Protein AF-0000000078701665 (afdb_homodimer)

Solvent-accessible surface area (backbone atoms only — not comparable to full-atom values): 17743 Å² total; per-residue (Å²): 108,66,64,28,65,67,30,45,64,38,88,62,85,59,66,52,60,66,55,31,47,76,65,66,30,69,58,20,45,58,43,66,68,47,62,30,57,33,44,45,7,46,25,55,46,48,63,55,37,66,34,81,94,50,37,82,61,66,83,50,52,70,66,60,42,52,52,52,51,52,51,34,46,51,28,23,47,38,60,36,70,87,45,41,65,62,52,48,49,57,53,46,54,39,55,72,66,68,45,75,76,46,71,88,36,66,69,41,36,49,50,52,48,21,50,51,42,34,50,62,72,67,39,52,84,75,45,58,62,76,59,28,52,54,54,51,52,53,52,50,49,33,31,31,54,40,19,53,52,27,52,74,71,73,42,78,65,52,89,79,8,68,123,108,66,65,29,65,69,30,45,66,38,88,62,86,58,65,53,60,66,56,31,48,77,64,66,31,68,58,20,45,58,44,67,66,48,62,31,60,34,45,46,9,46,26,56,46,50,62,55,37,68,33,80,93,50,36,84,63,66,84,49,52,71,66,62,42,52,52,50,52,51,51,34,46,50,27,24,48,40,60,35,69,87,45,41,63,62,52,50,49,56,50,46,54,38,56,72,66,69,45,75,76,47,71,88,37,66,68,42,37,49,50,51,48,22,48,52,42,33,49,62,72,67,39,52,85,76,45,59,63,75,58,28,52,54,52,50,53,53,52,49,49,35,31,31,54,39,19,53,52,27,53,73,71,72,42,79,63,54,90,80,9,69,122

Structure (mmCIF, N/CA/C/O backbone):
data_AF-0000000078701665-model_v1
#
loop_
_entity.id
_entity.type
_entity.pdbx_description
1 polymer 'PDEase domain-containing protein'
#
loop_
_atom_site.group_PDB
_atom_site.id
_atom_site.type_symbol
_atom_site.label_atom_id
_atom_site.label_alt_id
_atom_site.label_comp_id
_atom_site.label_asym_id
_atom_site.label_entity_id
_atom_site.label_seq_id
_atom_site.pdbx_PDB_ins_code
_atom_site.Cartn_x
_atom_site.Cartn_y
_atom_site.Cartn_z
_atom_site.occupancy
_atom_site.B_iso_or_equiv
_atom_site.auth_seq_id
_atom_site.auth_comp_id
_atom_site.auth_asym_id
_atom_site.auth_atom_id
_atom_site.pdbx_PDB_model_num
ATOM 1 N N . MET A 1 1 ? 12.539 -12.094 -10.328 1 94.38 1 MET A N 1
ATOM 2 C CA . MET A 1 1 ? 11.359 -12.773 -10.836 1 94.38 1 MET A CA 1
ATOM 3 C C . MET A 1 1 ? 11.117 -14.078 -10.078 1 94.38 1 MET A C 1
ATOM 5 O O . MET A 1 1 ? 10.008 -14.336 -9.617 1 94.38 1 MET A O 1
ATOM 9 N N . TYR A 1 2 ? 12.102 -14.867 -9.836 1 95.25 2 TYR A N 1
ATOM 10 C CA . TYR A 1 2 ? 11.938 -16.156 -9.18 1 95.25 2 TYR A CA 1
ATOM 11 C C . TYR A 1 2 ? 11.523 -15.984 -7.727 1 95.25 2 TYR A C 1
ATOM 13 O O . TYR A 1 2 ? 10.656 -16.719 -7.23 1 95.25 2 TYR A O 1
ATOM 21 N N . LEU A 1 3 ? 12.195 -15.047 -7.078 1 95.31 3 LEU A N 1
ATOM 22 C CA . LEU A 1 3 ? 11.812 -14.82 -5.688 1 95.31 3 LEU A CA 1
ATOM 23 C C . LEU A 1 3 ? 10.375 -14.336 -5.59 1 95.31 3 LEU A C 1
ATOM 25 O O . LEU A 1 3 ? 9.617 -14.805 -4.734 1 95.31 3 LEU A O 1
ATOM 29 N N . ALA A 1 4 ? 10.039 -13.406 -6.422 1 97.5 4 ALA A N 1
ATOM 30 C CA . ALA A 1 4 ? 8.656 -12.922 -6.43 1 97.5 4 ALA A CA 1
ATOM 31 C C . ALA A 1 4 ? 7.676 -14.07 -6.645 1 97.5 4 ALA A C 1
ATOM 33 O O . ALA A 1 4 ? 6.637 -14.141 -5.984 1 97.5 4 ALA A O 1
ATOM 34 N N . ALA A 1 5 ? 8 -14.945 -7.582 1 96.88 5 ALA A N 1
ATOM 35 C CA . ALA A 1 5 ? 7.16 -16.109 -7.855 1 96.88 5 ALA A CA 1
ATOM 36 C C . ALA A 1 5 ? 7.07 -17.016 -6.629 1 96.88 5 ALA A C 1
ATOM 38 O O . ALA A 1 5 ? 6 -17.547 -6.32 1 96.88 5 ALA A O 1
ATOM 39 N N . LEU A 1 6 ? 8.133 -17.156 -5.953 1 96.38 6 LEU A N 1
ATOM 40 C CA . LEU A 1 6 ? 8.211 -18.031 -4.793 1 96.38 6 LEU A CA 1
ATOM 41 C C . LEU A 1 6 ? 7.367 -17.484 -3.643 1 96.38 6 LEU A C 1
ATOM 43 O O . LEU A 1 6 ? 6.75 -18.25 -2.9 1 96.38 6 LEU A O 1
ATOM 47 N N . ILE A 1 7 ? 7.305 -16.156 -3.527 1 97.06 7 ILE A N 1
ATOM 48 C CA . ILE A 1 7 ? 6.766 -15.633 -2.275 1 97.06 7 ILE A CA 1
ATOM 49 C C . ILE A 1 7 ? 5.398 -15 -2.527 1 97.06 7 ILE A C 1
ATOM 51 O O . ILE A 1 7 ? 4.766 -14.484 -1.603 1 97.06 7 ILE A O 1
ATOM 55 N N . HIS A 1 8 ? 4.871 -15 -3.758 1 97 8 HIS A N 1
ATOM 56 C CA . HIS A 1 8 ? 3.682 -14.227 -4.094 1 97 8 HIS A CA 1
ATOM 57 C C . HIS A 1 8 ? 2.467 -14.711 -3.312 1 97 8 HIS A C 1
ATOM 59 O O . HIS A 1 8 ? 1.511 -13.961 -3.109 1 97 8 HIS A O 1
ATOM 65 N N . ASP A 1 9 ? 2.482 -15.969 -2.828 1 95.94 9 ASP A N 1
ATOM 66 C CA . ASP A 1 9 ? 1.399 -16.516 -2.02 1 95.94 9 ASP A CA 1
ATOM 67 C C . ASP A 1 9 ? 1.929 -17.094 -0.709 1 95.94 9 ASP A C 1
ATOM 69 O O . ASP A 1 9 ? 1.348 -18.031 -0.158 1 95.94 9 ASP A O 1
ATOM 73 N N . TYR A 1 10 ? 3.004 -16.531 -0.237 1 97 10 TYR A N 1
ATOM 74 C CA . TYR A 1 10 ? 3.57 -16.969 1.033 1 97 10 TYR A CA 1
ATOM 75 C C . TYR A 1 10 ? 2.602 -16.719 2.182 1 97 10 TYR A C 1
ATOM 77 O O . TYR A 1 10 ? 2.031 -15.633 2.289 1 97 10 TYR A O 1
ATOM 85 N N . ASP A 1 11 ? 2.342 -17.781 3.027 1 96.69 11 ASP A N 1
ATOM 86 C CA . ASP A 1 11 ? 1.512 -17.703 4.223 1 96.69 11 ASP A CA 1
ATOM 87 C C . ASP A 1 11 ? 0.07 -17.344 3.869 1 96.69 11 ASP A C 1
ATOM 89 O O . ASP A 1 11 ? -0.605 -16.641 4.625 1 96.69 11 ASP A O 1
ATOM 93 N N . HIS A 1 12 ? -0.421 -17.703 2.742 1 96.19 12 HIS A N 1
ATOM 94 C CA . HIS A 1 12 ? -1.792 -17.438 2.32 1 96.19 12 HIS A CA 1
ATOM 95 C C . HIS A 1 12 ? -2.793 -18.172 3.211 1 96.19 12 HIS A C 1
ATOM 97 O O . HIS A 1 12 ? -2.697 -19.391 3.391 1 96.19 12 HIS A O 1
ATOM 103 N N . PRO A 1 13 ? -3.771 -17.516 3.674 1 96.38 13 PRO A N 1
ATOM 104 C CA . PRO A 1 13 ? -4.695 -18.109 4.645 1 96.38 13 PRO A CA 1
ATOM 105 C C . PRO A 1 13 ? -5.832 -18.875 3.979 1 96.38 13 PRO A C 1
ATOM 107 O O . PRO A 1 13 ? -6.645 -19.5 4.664 1 96.38 13 PRO A O 1
ATOM 110 N N . GLY A 1 14 ? -5.949 -18.812 2.646 1 96.38 14 GLY A N 1
ATOM 111 C CA . GLY A 1 14 ? -6.98 -19.562 1.947 1 96.38 14 GLY A CA 1
ATOM 112 C C . GLY A 1 14 ? -8.289 -18.797 1.82 1 96.38 14 GLY A C 1
ATOM 113 O O . GLY A 1 14 ? -9.352 -19.406 1.65 1 96.38 14 GLY A O 1
ATOM 114 N N . VAL A 1 15 ? -8.219 -17.531 2.057 1 97.31 15 VAL A N 1
ATOM 115 C CA . VAL A 1 15 ? -9.375 -16.656 1.88 1 97.31 15 VAL A CA 1
ATOM 116 C C . VAL A 1 15 ? -8.977 -15.438 1.053 1 97.31 15 VAL A C 1
ATOM 118 O O . VAL A 1 15 ? -7.789 -15.172 0.857 1 97.31 15 VAL A O 1
ATOM 121 N N . SER A 1 16 ? -9.945 -14.773 0.511 1 96.62 16 SER A N 1
ATOM 122 C CA . SER A 1 16 ? -9.695 -13.633 -0.367 1 96.62 16 SER A CA 1
ATOM 123 C C . SER A 1 16 ? -9.492 -12.352 0.434 1 96.62 16 SER A C 1
ATOM 125 O O . SER A 1 16 ? -9.836 -12.289 1.615 1 96.62 16 SER A O 1
ATOM 127 N N . ASN A 1 17 ? -8.969 -11.344 -0.193 1 97.06 17 ASN A N 1
ATOM 128 C CA . ASN A 1 17 ? -8.875 -10.008 0.395 1 97.06 17 ASN A CA 1
ATOM 129 C C . ASN A 1 17 ? -10.234 -9.508 0.871 1 97.06 17 ASN A C 1
ATOM 131 O O . ASN A 1 17 ? -10.352 -8.969 1.971 1 97.06 17 ASN A O 1
ATOM 135 N N . ASN A 1 18 ? -11.242 -9.742 0.023 1 95.56 18 ASN A N 1
ATOM 136 C CA . ASN A 1 18 ? -12.586 -9.273 0.354 1 95.56 18 ASN A CA 1
ATOM 137 C C . ASN A 1 18 ? -13.125 -9.961 1.609 1 95.56 18 ASN A C 1
ATOM 139 O O . ASN A 1 18 ? -13.789 -9.328 2.428 1 95.56 18 ASN A O 1
ATOM 143 N N . PHE A 1 19 ? -12.875 -11.234 1.761 1 97.62 19 PHE A N 1
ATOM 144 C CA . PHE A 1 19 ? -13.289 -11.945 2.963 1 97.62 19 PHE A CA 1
ATOM 145 C C . PHE A 1 19 ? -12.648 -11.336 4.203 1 97.62 19 PHE A C 1
ATOM 147 O O . PHE A 1 19 ? -13.32 -11.148 5.223 1 97.62 19 PHE A O 1
ATOM 154 N N . LEU A 1 20 ? -11.352 -10.992 4.113 1 97.69 20 LEU A N 1
ATOM 155 C CA . LEU A 1 20 ? -10.633 -10.391 5.234 1 97.69 20 LEU A CA 1
ATOM 156 C C . LEU A 1 20 ? -11.234 -9.039 5.605 1 97.69 20 LEU A C 1
ATOM 158 O O . LEU A 1 20 ? -11.375 -8.719 6.789 1 97.69 20 LEU A O 1
ATOM 162 N N . ILE A 1 21 ? -11.594 -8.266 4.625 1 95.88 21 ILE A N 1
ATOM 163 C CA . ILE A 1 21 ? -12.203 -6.965 4.859 1 95.88 21 ILE A CA 1
ATOM 164 C C . ILE A 1 21 ? -13.562 -7.148 5.539 1 95.88 21 ILE A C 1
ATOM 166 O O . ILE A 1 21 ? -13.844 -6.512 6.555 1 95.88 21 ILE A O 1
ATOM 170 N N . GLN A 1 22 ? -14.375 -8.094 5.012 1 94.19 22 GLN A N 1
ATOM 171 C CA . GLN A 1 22 ? -15.742 -8.297 5.488 1 94.19 22 GLN A CA 1
ATOM 172 C C . GLN A 1 22 ? -15.75 -8.828 6.918 1 94.19 22 GLN A C 1
ATOM 174 O O . GLN A 1 22 ? -16.703 -8.602 7.664 1 94.19 22 GLN A O 1
ATOM 179 N N . THR A 1 23 ? -14.68 -9.445 7.309 1 94.69 23 THR A N 1
ATOM 180 C CA . THR A 1 23 ? -14.641 -10.055 8.633 1 94.69 23 THR A CA 1
ATOM 181 C C . THR A 1 23 ? -13.797 -9.211 9.586 1 94.69 23 THR A C 1
ATOM 183 O O . THR A 1 23 ? -13.477 -9.648 10.695 1 94.69 23 THR A O 1
ATOM 186 N N . ASN A 1 24 ? -13.367 -8.031 9.156 1 90.94 24 ASN A N 1
ATOM 187 C CA . ASN A 1 24 ? -12.555 -7.117 9.953 1 90.94 24 ASN A CA 1
ATOM 188 C C . ASN A 1 24 ? -11.305 -7.805 10.484 1 90.94 24 ASN A C 1
ATOM 190 O O . ASN A 1 24 ? -11 -7.719 11.68 1 90.94 24 ASN A O 1
ATOM 194 N N . ASP A 1 25 ? -10.734 -8.555 9.578 1 95.62 25 ASP A N 1
ATOM 195 C CA . ASP A 1 25 ? -9.508 -9.25 9.953 1 95.62 25 ASP A CA 1
ATOM 196 C C . ASP A 1 25 ? -8.406 -8.258 10.312 1 95.62 25 ASP A C 1
ATOM 198 O O . ASP A 1 25 ? -8.352 -7.156 9.758 1 95.62 25 ASP A O 1
ATOM 202 N N . ARG A 1 26 ? -7.488 -8.672 11.156 1 96.06 26 ARG A N 1
ATOM 203 C CA . ARG A 1 26 ? -6.379 -7.828 11.586 1 96.06 26 ARG A CA 1
ATOM 204 C C . ARG A 1 26 ? -5.516 -7.41 10.398 1 96.06 26 ARG A C 1
ATOM 206 O O . ARG A 1 26 ? -5.012 -6.289 10.352 1 96.06 26 ARG A O 1
ATOM 213 N N . LEU A 1 27 ? -5.34 -8.242 9.438 1 97.62 27 LEU A N 1
ATOM 214 C CA . LEU A 1 27 ? -4.527 -7.934 8.266 1 97.62 27 LEU A CA 1
ATOM 215 C C . LEU A 1 27 ? -5.195 -6.863 7.414 1 97.62 27 LEU A C 1
ATOM 217 O O . LEU A 1 27 ? -4.516 -6.031 6.805 1 97.62 27 LEU A O 1
ATOM 221 N N . ALA A 1 28 ? -6.52 -6.941 7.301 1 97.38 28 ALA A N 1
ATOM 222 C CA . ALA A 1 28 ? -7.242 -5.914 6.555 1 97.38 28 ALA A CA 1
ATOM 223 C C . ALA A 1 28 ? -7.031 -4.535 7.176 1 97.38 28 ALA A C 1
ATOM 225 O O . ALA A 1 28 ? -6.805 -3.557 6.461 1 97.38 28 ALA A O 1
ATOM 226 N N . MET A 1 29 ? -7.055 -4.504 8.484 1 95.56 29 MET A N 1
ATOM 227 C CA . MET A 1 29 ? -6.816 -3.26 9.211 1 95.56 29 MET A CA 1
ATOM 228 C C . MET A 1 29 ? -5.371 -2.801 9.047 1 95.56 29 MET A C 1
ATOM 230 O O . MET A 1 29 ? -5.113 -1.62 8.805 1 95.56 29 MET A O 1
ATOM 234 N N . LEU A 1 30 ? -4.523 -3.721 9.141 1 97.5 30 LEU A N 1
ATOM 235 C CA . LEU A 1 30 ? -3.09 -3.451 9.102 1 97.5 30 LEU A CA 1
ATOM 236 C C . LEU A 1 30 ? -2.688 -2.836 7.766 1 97.5 30 LEU A C 1
ATOM 238 O O . LEU A 1 30 ? -1.897 -1.89 7.727 1 97.5 30 LEU A O 1
ATOM 242 N N . TYR A 1 31 ? -3.24 -3.354 6.699 1 98.12 31 TYR A N 1
ATOM 243 C CA . TYR A 1 31 ? -2.822 -2.924 5.367 1 98.12 31 TYR A CA 1
ATOM 244 C C . TYR A 1 31 ? -3.875 -2.025 4.73 1 98.12 31 TYR A C 1
ATOM 246 O O . TYR A 1 31 ? -3.895 -1.854 3.51 1 98.12 31 TYR A O 1
ATOM 254 N N . ASN A 1 32 ? -4.766 -1.605 5.57 1 97.62 32 ASN A N 1
ATOM 255 C CA . ASN A 1 32 ? -5.738 -0.585 5.195 1 97.62 32 ASN A CA 1
ATOM 256 C C . ASN A 1 32 ? -6.586 -1.027 4.008 1 97.62 32 ASN A C 1
ATOM 258 O O . ASN A 1 32 ? -6.844 -0.24 3.096 1 97.62 32 ASN A O 1
ATOM 262 N N . ASP A 1 33 ? -6.898 -2.305 3.951 1 96.81 33 ASP A N 1
ATOM 263 C CA . ASP A 1 33 ? -7.879 -2.887 3.037 1 96.81 33 ASP A CA 1
ATOM 264 C C . ASP A 1 33 ? -7.379 -2.838 1.595 1 96.81 33 ASP A C 1
ATOM 266 O O . ASP A 1 33 ? -8.172 -2.941 0.654 1 96.81 33 ASP A O 1
ATOM 270 N N . LYS A 1 34 ? -6.055 -2.629 1.411 1 95.88 34 LYS A N 1
ATOM 271 C CA . LYS A 1 34 ? -5.496 -2.559 0.064 1 95.88 34 LYS A CA 1
ATOM 272 C C . LYS A 1 34 ? -4.449 -3.65 -0.156 1 95.88 34 LYS A C 1
ATOM 274 O O . LYS A 1 34 ? -3.449 -3.711 0.56 1 95.88 34 LYS A O 1
ATOM 279 N N . SER A 1 35 ? -4.711 -4.441 -1.162 1 97.19 35 SER A N 1
ATOM 280 C CA . SER A 1 35 ? -3.76 -5.496 -1.494 1 97.19 35 SER A CA 1
ATOM 281 C C . SER A 1 35 ? -3.252 -6.195 -0.239 1 97.19 35 SER A C 1
ATOM 283 O O . SER A 1 35 ? -2.041 -6.336 -0.046 1 97.19 35 SER A O 1
ATOM 285 N N . ILE A 1 36 ? -4.168 -6.613 0.56 1 98.19 36 ILE A N 1
ATOM 286 C CA . ILE A 1 36 ? -3.887 -7.082 1.913 1 98.19 36 ILE A CA 1
ATOM 287 C C . ILE A 1 36 ? -2.949 -8.281 1.859 1 98.19 36 ILE A C 1
ATOM 289 O O . ILE A 1 36 ? -1.854 -8.25 2.426 1 98.19 36 ILE A O 1
ATOM 293 N N . LEU A 1 37 ? -3.338 -9.273 1.154 1 98.44 37 LEU A N 1
ATOM 294 C CA . LEU A 1 37 ? -2.578 -10.516 1.107 1 98.44 37 LEU A CA 1
ATOM 295 C C . LEU A 1 37 ? -1.237 -10.305 0.412 1 98.44 37 LEU A C 1
ATOM 297 O O . LEU A 1 37 ? -0.203 -10.773 0.9 1 98.44 37 LEU A O 1
ATOM 301 N N . GLU A 1 38 ? -1.206 -9.586 -0.665 1 98.31 38 GLU A N 1
ATOM 302 C CA . GLU A 1 38 ? 0.031 -9.336 -1.399 1 98.31 38 GLU A CA 1
ATOM 303 C C . GLU A 1 38 ? 1.048 -8.594 -0.535 1 98.31 38 GLU A C 1
ATOM 305 O O . GLU A 1 38 ? 2.236 -8.922 -0.55 1 98.31 38 GLU A O 1
ATOM 310 N N . ASN A 1 39 ? 0.546 -7.625 0.217 1 98.25 39 ASN A N 1
ATOM 311 C CA . ASN A 1 39 ? 1.435 -6.926 1.138 1 98.25 39 ASN A CA 1
ATOM 312 C C . ASN A 1 39 ? 1.932 -7.848 2.248 1 98.25 39 ASN A C 1
ATOM 314 O O . ASN A 1 39 ? 3.104 -7.797 2.623 1 98.25 39 ASN A O 1
ATOM 318 N N . HIS A 1 40 ? 1.038 -8.617 2.721 1 98.62 40 HIS A N 1
ATOM 319 C CA . HIS A 1 40 ? 1.396 -9.555 3.777 1 98.62 40 HIS A CA 1
ATOM 320 C C . HIS A 1 40 ? 2.418 -10.578 3.283 1 98.62 40 HIS A C 1
ATOM 322 O O . HIS A 1 40 ? 3.391 -10.875 3.982 1 98.62 40 HIS A O 1
ATOM 328 N N . HIS A 1 41 ? 2.158 -11.117 2.09 1 98.56 41 HIS A N 1
ATOM 329 C CA . HIS A 1 41 ? 3.1 -12.086 1.529 1 98.56 41 HIS A CA 1
ATOM 330 C C . HIS A 1 41 ? 4.512 -11.508 1.472 1 98.56 41 HIS A C 1
ATOM 332 O O . HIS A 1 41 ? 5.469 -12.156 1.886 1 98.56 41 HIS A O 1
ATOM 338 N N . CYS A 1 42 ? 4.602 -10.32 0.956 1 97.81 42 CYS A N 1
ATOM 339 C CA . CYS A 1 42 ? 5.898 -9.664 0.823 1 97.81 42 CYS A CA 1
ATOM 340 C C . CYS A 1 42 ? 6.547 -9.453 2.188 1 97.81 42 CYS A C 1
ATOM 342 O O . CYS A 1 42 ? 7.684 -9.875 2.412 1 97.81 42 CYS A O 1
ATOM 344 N N . SER A 1 43 ? 5.816 -8.812 3.064 1 97.81 43 SER A N 1
ATOM 345 C CA . SER A 1 43 ? 6.352 -8.477 4.379 1 97.81 43 SER A CA 1
ATOM 346 C C . SER A 1 43 ? 6.773 -9.727 5.145 1 97.81 43 SER A C 1
ATOM 348 O O . SER A 1 43 ? 7.875 -9.789 5.688 1 97.81 43 SER A O 1
ATOM 350 N N . ALA A 1 44 ? 5.914 -10.688 5.164 1 97.44 44 ALA A N 1
ATOM 351 C CA . ALA A 1 44 ? 6.184 -11.922 5.898 1 97.44 44 ALA A CA 1
ATOM 352 C C . ALA A 1 44 ? 7.379 -12.664 5.305 1 97.44 44 ALA A C 1
ATOM 354 O O . ALA A 1 44 ? 8.242 -13.148 6.039 1 97.44 44 ALA A O 1
ATOM 355 N N . ALA A 1 45 ? 7.438 -12.742 4.016 1 96.75 45 ALA A N 1
ATOM 356 C CA . ALA A 1 45 ? 8.523 -13.461 3.352 1 96.75 45 ALA A CA 1
ATOM 357 C C . ALA A 1 45 ? 9.867 -12.773 3.6 1 96.75 45 ALA A C 1
ATOM 359 O O . ALA A 1 45 ? 10.867 -13.438 3.879 1 96.75 45 ALA A O 1
ATOM 360 N N . PHE A 1 46 ? 9.891 -11.477 3.484 1 95 46 PHE A N 1
ATOM 361 C CA . PHE A 1 46 ? 11.148 -10.758 3.662 1 95 46 PHE A CA 1
ATOM 362 C C . PHE A 1 46 ? 11.602 -10.82 5.113 1 95 46 PHE A C 1
ATOM 364 O O . PHE A 1 46 ? 12.805 -10.805 5.398 1 95 46 PHE A O 1
ATOM 371 N N . ASN A 1 47 ? 10.641 -10.922 6.066 1 93.5 47 ASN A N 1
ATOM 372 C CA . ASN A 1 47 ? 11 -11.109 7.465 1 93.5 47 ASN A CA 1
ATOM 373 C C . ASN A 1 47 ? 11.758 -12.422 7.676 1 93.5 47 ASN A C 1
ATOM 375 O O . ASN A 1 47 ? 12.625 -12.508 8.547 1 93.5 47 ASN A O 1
ATOM 379 N N . VAL A 1 48 ? 11.383 -13.359 6.91 1 93.88 48 VAL A N 1
ATOM 380 C CA . VAL A 1 48 ? 12.078 -14.641 6.965 1 93.88 48 VAL A CA 1
ATOM 381 C C . VAL A 1 48 ? 13.422 -14.531 6.25 1 93.88 48 VAL A C 1
ATOM 383 O O . VAL A 1 48 ? 14.438 -15.008 6.75 1 93.88 48 VAL A O 1
ATOM 386 N N . LEU A 1 49 ? 13.461 -13.852 5.141 1 91.81 49 LEU A N 1
ATOM 387 C CA . LEU A 1 49 ? 14.617 -13.797 4.262 1 91.81 49 LEU A CA 1
ATOM 388 C C . LEU A 1 49 ? 15.75 -13 4.898 1 91.81 49 LEU A C 1
ATOM 390 O O . LEU A 1 49 ? 16.922 -13.266 4.648 1 91.81 49 LEU A O 1
ATOM 394 N N . ILE A 1 50 ? 15.453 -12.047 5.734 1 87.5 50 ILE A N 1
ATOM 395 C CA . ILE A 1 50 ? 16.469 -11.141 6.273 1 87.5 50 ILE A CA 1
ATOM 396 C C . ILE A 1 50 ? 17.172 -11.797 7.449 1 87.5 50 ILE A C 1
ATOM 398 O O . ILE A 1 50 ? 18.188 -11.297 7.934 1 87.5 50 ILE A O 1
ATOM 402 N N . GLN A 1 51 ? 16.609 -12.906 7.883 1 89.69 51 GLN A N 1
ATOM 403 C CA . GLN A 1 51 ? 17.312 -13.617 8.945 1 89.69 51 GLN A CA 1
ATOM 404 C C . GLN A 1 51 ? 18.703 -14.055 8.5 1 89.69 51 GLN A C 1
ATOM 406 O O . GLN A 1 51 ? 18.891 -14.461 7.352 1 89.69 51 GLN A O 1
ATOM 411 N N . PRO A 1 52 ? 19.656 -13.938 9.383 1 86.81 52 PRO A N 1
ATOM 412 C CA . PRO A 1 52 ? 21.047 -14.227 9.023 1 86.81 52 PRO A CA 1
ATOM 413 C C . PRO A 1 52 ? 21.203 -15.594 8.359 1 86.81 52 PRO A C 1
ATOM 415 O O . PRO A 1 52 ? 22 -15.734 7.43 1 86.81 52 PRO A O 1
ATOM 418 N N . LYS A 1 53 ? 20.484 -16.578 8.758 1 88.75 53 LYS A N 1
ATOM 419 C CA . LYS A 1 53 ? 20.641 -17.922 8.227 1 88.75 53 LYS A CA 1
ATOM 420 C C . LYS A 1 53 ? 20.062 -18.016 6.809 1 88.75 53 LYS A C 1
ATOM 422 O O . LYS A 1 53 ? 20.406 -18.953 6.062 1 88.75 53 LYS A O 1
ATOM 427 N N . ASN A 1 54 ? 19.25 -17.062 6.406 1 85.44 54 ASN A N 1
ATOM 428 C CA . ASN A 1 54 ? 18.531 -17.125 5.137 1 85.44 54 ASN A CA 1
ATOM 429 C C . ASN A 1 54 ? 19.016 -16.031 4.172 1 85.44 54 ASN A C 1
ATOM 431 O O . ASN A 1 54 ? 18.5 -15.922 3.061 1 85.44 54 ASN A O 1
ATOM 435 N N . HIS A 1 55 ? 19.922 -15.32 4.566 1 75.38 55 HIS A N 1
ATOM 436 C CA . HIS A 1 55 ? 20.172 -14.055 3.885 1 75.38 55 HIS A CA 1
ATOM 437 C C . HIS A 1 55 ? 21.062 -14.25 2.66 1 75.38 55 HIS A C 1
ATOM 439 O O . HIS A 1 55 ? 22.266 -14 2.719 1 75.38 55 HIS A O 1
ATOM 445 N N . PHE A 1 56 ? 20.453 -14.641 1.58 1 81.81 56 PHE A N 1
ATOM 446 C CA . PHE A 1 56 ? 21.203 -14.891 0.354 1 81.81 56 PHE A CA 1
ATOM 447 C C . PHE A 1 56 ? 21.453 -13.586 -0.393 1 81.81 56 PHE A C 1
ATOM 449 O O . PHE A 1 56 ? 22.219 -13.562 -1.365 1 81.81 56 PHE A O 1
ATOM 456 N N . LEU A 1 57 ? 20.844 -12.508 0.117 1 80.75 57 LEU A N 1
ATOM 457 C CA . LEU A 1 57 ? 21.047 -11.203 -0.495 1 80.75 57 LEU A CA 1
ATOM 458 C C . LEU A 1 57 ? 22.094 -10.398 0.255 1 80.75 57 LEU A C 1
ATOM 460 O O . LEU A 1 57 ? 22.312 -9.219 -0.03 1 80.75 57 LEU A O 1
ATOM 464 N N . GLU A 1 58 ? 22.75 -11.016 1.104 1 77.69 58 GLU A N 1
ATOM 465 C CA . G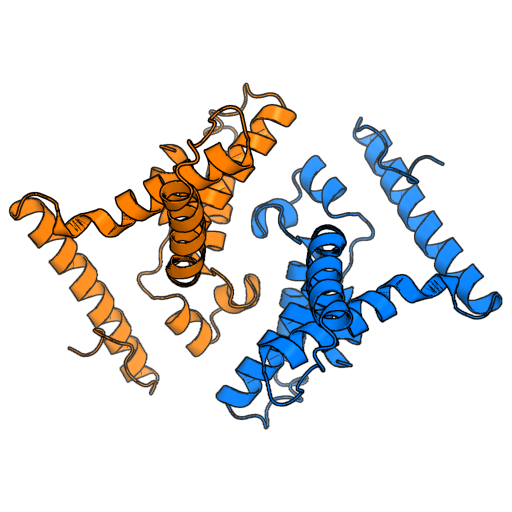LU A 1 58 ? 23.703 -10.352 1.991 1 77.69 58 GLU A CA 1
ATOM 466 C C . GLU A 1 58 ? 24.844 -9.703 1.201 1 77.69 58 GLU A C 1
ATOM 468 O O . GLU A 1 58 ? 25.406 -8.703 1.633 1 77.69 58 GLU A O 1
ATOM 473 N N . SER A 1 59 ? 25.094 -10.227 0.115 1 81.94 59 SER A N 1
ATOM 474 C CA . SER A 1 59 ? 26.234 -9.75 -0.66 1 81.94 59 SER A CA 1
ATOM 475 C C . SER A 1 59 ? 25.891 -8.492 -1.444 1 81.94 59 SER A C 1
ATOM 477 O O . SER A 1 59 ? 26.781 -7.789 -1.932 1 81.94 59 SER A O 1
ATOM 479 N N . LEU A 1 60 ? 24.641 -8.172 -1.532 1 85.62 60 LEU A N 1
ATOM 480 C CA . LEU A 1 60 ? 24.219 -7 -2.293 1 85.62 60 LEU A CA 1
ATOM 481 C C . LEU A 1 60 ? 24.438 -5.723 -1.491 1 85.62 60 LEU A C 1
ATOM 483 O O . LEU A 1 60 ? 24.203 -5.695 -0.281 1 85.62 60 LEU A O 1
ATOM 487 N N . ASP A 1 61 ? 24.969 -4.766 -2.262 1 86.62 61 ASP A N 1
ATOM 488 C CA . ASP A 1 61 ? 25.047 -3.436 -1.665 1 86.62 61 ASP A CA 1
ATOM 489 C C . ASP A 1 61 ? 23.641 -2.883 -1.392 1 86.62 61 ASP A C 1
ATOM 491 O O . ASP A 1 61 ? 22.641 -3.441 -1.856 1 86.62 61 ASP A O 1
ATOM 495 N N . ARG A 1 62 ? 23.641 -1.846 -0.604 1 86.12 62 ARG A N 1
ATOM 496 C CA . ARG A 1 62 ? 22.375 -1.257 -0.157 1 86.12 62 ARG A CA 1
ATOM 497 C C . ARG A 1 62 ? 21.5 -0.861 -1.345 1 86.12 62 ARG A C 1
ATOM 499 O O . ARG A 1 62 ? 20.312 -1.171 -1.377 1 86.12 62 ARG A O 1
ATOM 506 N N . LYS A 1 63 ? 22.078 -0.214 -2.324 1 89 63 LYS A N 1
ATOM 507 C CA . LYS A 1 63 ? 21.312 0.306 -3.453 1 89 63 LYS A CA 1
ATOM 508 C C . LYS A 1 63 ? 20.75 -0.828 -4.309 1 89 63 LYS A C 1
ATOM 510 O O . LYS A 1 63 ? 19.547 -0.872 -4.586 1 89 63 LYS A O 1
ATOM 515 N N . PRO A 1 64 ? 21.578 -1.762 -4.691 1 91.31 64 PRO A N 1
ATOM 516 C CA . PRO A 1 64 ? 21.031 -2.895 -5.445 1 91.31 64 PRO A CA 1
ATOM 517 C C . PRO A 1 64 ? 20 -3.689 -4.656 1 91.31 64 PRO A C 1
ATOM 519 O O . PRO A 1 64 ? 19.031 -4.191 -5.23 1 91.31 64 PRO A O 1
ATOM 522 N N . TYR A 1 65 ? 20.203 -3.818 -3.404 1 91 65 TYR A N 1
ATOM 523 C CA . TYR A 1 65 ? 19.234 -4.531 -2.578 1 91 65 TYR A CA 1
ATOM 524 C C . TYR A 1 65 ? 17.875 -3.822 -2.578 1 91 65 TYR A C 1
ATOM 526 O O . TYR A 1 65 ? 16.844 -4.465 -2.707 1 91 65 TYR A O 1
ATOM 534 N N . LYS A 1 66 ? 17.922 -2.529 -2.4 1 91.38 66 LYS A N 1
ATOM 535 C CA . LYS A 1 66 ? 16.688 -1.745 -2.387 1 91.38 66 LYS A CA 1
ATOM 536 C C . LYS A 1 66 ? 15.938 -1.891 -3.701 1 91.38 66 LYS A C 1
ATOM 538 O O . LYS A 1 66 ? 14.711 -2.018 -3.707 1 91.38 66 LYS A O 1
ATOM 543 N N . LEU A 1 67 ? 16.656 -1.84 -4.766 1 92.06 67 LEU A N 1
ATOM 544 C CA . LEU A 1 67 ? 16.031 -1.991 -6.078 1 92.06 67 LEU A CA 1
ATOM 545 C C . LEU A 1 67 ? 15.453 -3.393 -6.25 1 92.06 67 LEU A C 1
ATOM 547 O O . LEU A 1 67 ? 14.352 -3.555 -6.777 1 92.06 67 LEU A O 1
ATOM 551 N N . PHE A 1 68 ? 16.266 -4.348 -5.867 1 94.31 68 PHE A N 1
ATOM 552 C CA . PHE A 1 68 ? 15.828 -5.738 -5.934 1 94.31 68 PHE A CA 1
ATOM 553 C C . PHE A 1 68 ? 14.523 -5.934 -5.164 1 94.31 68 PHE A C 1
ATOM 555 O O . PHE A 1 68 ? 13.555 -6.461 -5.703 1 94.31 68 PHE A O 1
ATOM 562 N N . ARG A 1 69 ? 14.516 -5.469 -3.908 1 94.81 69 ARG A N 1
ATOM 563 C CA . ARG A 1 69 ? 13.344 -5.633 -3.051 1 94.81 69 ARG A CA 1
ATOM 564 C C . ARG A 1 69 ? 12.141 -4.883 -3.613 1 94.81 69 ARG A C 1
ATOM 566 O O . ARG A 1 69 ? 11.031 -5.41 -3.635 1 94.81 69 ARG A O 1
ATOM 573 N N . ALA A 1 70 ? 12.352 -3.689 -4.07 1 95.62 70 ALA A N 1
ATOM 574 C CA . ALA A 1 70 ? 11.273 -2.898 -4.66 1 95.62 70 ALA A CA 1
ATOM 575 C C . ALA A 1 70 ? 10.641 -3.631 -5.84 1 95.62 70 ALA A C 1
ATOM 577 O O . ALA A 1 70 ? 9.422 -3.65 -5.98 1 95.62 70 ALA A O 1
ATOM 578 N N . ASN A 1 71 ? 11.492 -4.199 -6.664 1 96.44 71 ASN A N 1
ATOM 579 C CA . ASN A 1 71 ? 10.992 -4.938 -7.82 1 96.44 71 ASN A CA 1
ATOM 580 C C . ASN A 1 71 ? 10.18 -6.16 -7.398 1 96.44 71 ASN A C 1
ATOM 582 O O . ASN A 1 71 ? 9.141 -6.445 -7.984 1 96.44 71 ASN A O 1
ATOM 586 N N . VAL A 1 72 ? 10.719 -6.828 -6.434 1 97.5 72 VAL A N 1
ATOM 587 C CA . VAL A 1 72 ? 10.023 -8.016 -5.953 1 97.5 72 VAL A CA 1
ATOM 588 C C . VAL A 1 72 ? 8.656 -7.629 -5.398 1 97.5 72 VAL A C 1
ATOM 590 O O . VAL A 1 72 ? 7.645 -8.266 -5.715 1 97.5 72 VAL A O 1
ATOM 593 N N . VAL A 1 73 ? 8.609 -6.609 -4.641 1 97.94 73 VAL A N 1
ATOM 594 C CA . VAL A 1 73 ? 7.359 -6.145 -4.043 1 97.94 73 VAL A CA 1
ATOM 595 C C . VAL A 1 73 ? 6.367 -5.773 -5.141 1 97.94 73 VAL A C 1
ATOM 597 O O . VAL A 1 73 ? 5.207 -6.18 -5.098 1 97.94 73 VAL A O 1
ATOM 600 N N . GLU A 1 74 ? 6.816 -5.066 -6.109 1 97.31 74 GLU A N 1
ATOM 601 C CA . GLU A 1 74 ? 5.941 -4.637 -7.195 1 97.31 74 GLU A CA 1
ATOM 602 C C . GLU A 1 74 ? 5.398 -5.832 -7.973 1 97.31 74 GLU A C 1
ATOM 604 O O . GLU A 1 74 ? 4.242 -5.832 -8.391 1 97.31 74 GLU A O 1
ATOM 609 N N . MET A 1 75 ? 6.215 -6.758 -8.188 1 97.56 75 MET A N 1
ATOM 610 C CA . MET A 1 75 ? 5.789 -7.961 -8.898 1 97.56 75 MET A CA 1
ATOM 611 C C . MET A 1 75 ? 4.727 -8.711 -8.102 1 97.56 75 MET A C 1
ATOM 613 O O . MET A 1 75 ? 3.742 -9.188 -8.672 1 97.56 75 MET A O 1
ATOM 617 N N . VAL A 1 76 ? 4.941 -8.82 -6.832 1 98.12 76 VAL A N 1
ATOM 618 C CA . VAL A 1 76 ? 3.973 -9.508 -5.988 1 98.12 76 VAL A CA 1
ATOM 619 C C . VAL A 1 76 ? 2.666 -8.719 -5.949 1 98.12 76 VAL A C 1
ATOM 621 O O . VAL A 1 76 ? 1.581 -9.297 -6.051 1 98.12 76 VAL A O 1
ATOM 624 N N . LEU A 1 77 ? 2.756 -7.453 -5.848 1 97.31 77 LEU A N 1
ATOM 625 C CA . LEU A 1 77 ? 1.568 -6.605 -5.82 1 97.31 77 LEU A CA 1
ATOM 626 C C . LEU A 1 77 ? 0.78 -6.734 -7.121 1 97.31 77 LEU A C 1
ATOM 628 O O . LEU A 1 77 ? -0.449 -6.625 -7.117 1 97.31 77 LEU A O 1
ATOM 632 N N . ALA A 1 78 ? 1.413 -7.027 -8.195 1 96.5 78 ALA A N 1
ATOM 633 C CA . ALA A 1 78 ? 0.78 -7.141 -9.508 1 96.5 78 ALA A CA 1
ATOM 634 C C . ALA A 1 78 ? -0.133 -8.359 -9.57 1 96.5 78 ALA A C 1
ATOM 636 O O . ALA A 1 78 ? -0.965 -8.477 -10.469 1 96.5 78 ALA A O 1
ATOM 637 N N . THR A 1 79 ? 0.041 -9.266 -8.68 1 96.31 79 THR A N 1
ATOM 638 C CA . THR A 1 79 ? -0.786 -10.469 -8.695 1 96.31 79 THR A CA 1
ATOM 639 C C . THR A 1 79 ? -2.148 -10.195 -8.07 1 96.31 79 THR A C 1
ATOM 641 O O . THR A 1 79 ? -3.051 -11.031 -8.141 1 96.31 79 THR A O 1
ATOM 644 N N . ASP A 1 80 ? -2.248 -9.047 -7.434 1 95 80 ASP A N 1
ATOM 645 C CA . ASP A 1 80 ? -3.564 -8.594 -6.996 1 95 80 ASP A CA 1
ATOM 646 C C . ASP A 1 80 ? -4.48 -8.344 -8.188 1 95 80 ASP A C 1
ATOM 648 O O . ASP A 1 80 ? -4.172 -7.516 -9.055 1 95 80 ASP A O 1
ATOM 652 N N . LEU A 1 81 ? -5.594 -8.953 -8.172 1 90.5 81 LEU A N 1
ATOM 653 C CA . LEU A 1 81 ? -6.5 -8.898 -9.32 1 90.5 81 LEU A CA 1
ATOM 654 C C . LEU A 1 81 ? -7.102 -7.504 -9.469 1 90.5 81 LEU A C 1
ATOM 656 O O . LEU A 1 81 ? -7.543 -7.133 -10.555 1 90.5 81 LEU A O 1
ATOM 660 N N . THR A 1 82 ? -7.113 -6.73 -8.406 1 89 82 THR A N 1
ATOM 661 C CA . THR A 1 82 ? -7.684 -5.391 -8.492 1 89 82 THR A CA 1
ATOM 662 C C . THR A 1 82 ? -6.832 -4.5 -9.391 1 89 82 THR A C 1
ATOM 664 O O . THR A 1 82 ? -7.309 -3.471 -9.875 1 89 82 THR A O 1
ATOM 667 N N . GLN A 1 83 ? -5.645 -4.887 -9.578 1 88.06 83 GLN A N 1
ATOM 668 C CA . GLN A 1 83 ? -4.738 -4.102 -10.406 1 88.06 83 GLN A CA 1
ATOM 669 C C . GLN A 1 83 ? -4.727 -4.613 -11.844 1 88.06 83 GLN A C 1
ATOM 671 O O . GLN A 1 83 ? -4.051 -4.043 -12.703 1 88.06 83 GLN A O 1
ATOM 676 N N . HIS A 1 84 ? -5.477 -5.59 -12.094 1 85.94 84 HIS A N 1
ATOM 677 C CA . HIS A 1 84 ? -5.387 -6.312 -13.359 1 85.94 84 HIS A CA 1
ATOM 678 C C . HIS A 1 84 ? -5.668 -5.395 -14.539 1 85.94 84 HIS A C 1
ATOM 680 O O . HIS A 1 84 ? -4.836 -5.254 -15.438 1 85.94 84 HIS A O 1
ATOM 686 N N . PHE A 1 85 ? -6.75 -4.695 -14.43 1 86.69 85 PHE A N 1
ATOM 687 C CA . PHE A 1 85 ? -7.184 -3.926 -15.586 1 86.69 85 PHE A CA 1
ATOM 688 C C . PHE A 1 85 ? -6.254 -2.738 -15.82 1 86.69 85 PHE A C 1
ATOM 690 O O . PHE A 1 85 ? -5.93 -2.416 -16.969 1 86.69 85 PHE A O 1
ATOM 697 N N . SER A 1 86 ? -5.824 -2.162 -14.742 1 89 86 SER A N 1
ATOM 698 C CA . SER A 1 86 ? -4.926 -1.024 -14.883 1 89 86 SER A CA 1
ATOM 699 C C . SER A 1 86 ? -3.594 -1.444 -15.492 1 89 86 SER A C 1
ATOM 701 O O . SER A 1 86 ? -3.082 -0.777 -16.391 1 89 86 SER A O 1
ATOM 703 N N . LEU A 1 87 ? -3.074 -2.559 -15.109 1 90.69 87 LEU A N 1
ATOM 704 C CA . LEU A 1 87 ? -1.8 -3.055 -15.625 1 90.69 87 LEU A CA 1
ATOM 705 C C . LEU A 1 87 ? -1.928 -3.486 -17.078 1 90.69 87 LEU A C 1
ATOM 707 O O . LEU A 1 87 ? -1.062 -3.174 -17.906 1 90.69 87 LEU A O 1
ATOM 711 N N . LEU A 1 88 ? -3.023 -4.121 -17.375 1 90.88 88 LEU A N 1
ATOM 712 C CA . LEU A 1 88 ? -3.264 -4.582 -18.734 1 90.88 88 LEU A CA 1
ATOM 713 C C . LEU A 1 88 ? -3.404 -3.404 -19.688 1 90.88 88 LEU A C 1
ATOM 715 O O . LEU A 1 88 ? -2.887 -3.443 -20.812 1 90.88 88 LEU A O 1
ATOM 719 N N . THR A 1 89 ? -4.102 -2.412 -19.234 1 90.06 89 THR A N 1
ATOM 720 C CA . THR A 1 89 ? -4.309 -1.225 -20.047 1 90.06 89 THR A CA 1
ATOM 721 C C . THR A 1 89 ? -2.979 -0.534 -20.344 1 90.06 89 THR A C 1
ATOM 723 O O . THR A 1 89 ? -2.707 -0.154 -21.484 1 90.06 89 THR A O 1
ATOM 726 N N . THR A 1 90 ? -2.195 -0.388 -19.328 1 87 90 THR A N 1
ATOM 727 C CA . THR A 1 90 ? -0.884 0.23 -19.484 1 87 90 THR A CA 1
ATOM 728 C C . THR A 1 90 ? -0.024 -0.577 -20.453 1 87 90 THR A C 1
ATOM 730 O O . THR A 1 90 ? 0.632 -0.009 -21.328 1 87 90 THR A O 1
ATOM 733 N N . PHE A 1 91 ? -0.037 -1.851 -20.359 1 91.31 91 PHE A N 1
ATOM 734 C CA . PHE A 1 91 ? 0.735 -2.756 -21.203 1 91.31 91 PHE A CA 1
ATOM 735 C C . PHE A 1 91 ? 0.258 -2.688 -22.656 1 91.31 91 PHE A C 1
ATOM 737 O O . PHE A 1 91 ? 1.066 -2.551 -23.578 1 91.31 91 PHE A O 1
ATOM 744 N N . LYS A 1 92 ? -1.021 -2.697 -22.781 1 91.06 92 LYS A N 1
ATOM 745 C CA . LYS A 1 92 ? -1.601 -2.691 -24.125 1 91.06 92 LYS A CA 1
ATOM 746 C C . LYS A 1 92 ? -1.353 -1.359 -24.828 1 91.06 92 LYS A C 1
ATOM 748 O O . LYS A 1 92 ? -1.159 -1.319 -26.047 1 91.06 92 LYS A O 1
ATOM 753 N N . LYS A 1 93 ? -1.461 -0.284 -24.062 1 87 93 LYS A N 1
ATOM 754 C CA . LYS A 1 93 ? -1.202 1.033 -24.641 1 87 93 LYS A CA 1
ATOM 755 C C . LYS A 1 93 ? 0.191 1.099 -25.266 1 87 93 LYS A C 1
ATOM 757 O O . LYS A 1 93 ? 0.363 1.633 -26.359 1 87 93 LYS A O 1
ATOM 762 N N . LYS A 1 94 ? 1.092 0.511 -24.625 1 86.5 94 LYS A N 1
ATOM 763 C CA . LYS A 1 94 ? 2.465 0.523 -25.125 1 86.5 94 LYS A CA 1
ATOM 764 C C . LYS A 1 94 ? 2.619 -0.402 -26.328 1 86.5 94 LYS A C 1
ATOM 766 O O . LYS A 1 94 ? 3.293 -0.056 -27.297 1 86.5 94 LYS A O 1
ATOM 771 N N . VAL A 1 95 ? 2.057 -1.521 -26.266 1 85.81 95 VAL A N 1
ATOM 772 C CA . VAL A 1 95 ? 2.135 -2.504 -27.344 1 85.81 95 VAL A CA 1
ATOM 773 C C . VAL A 1 95 ? 1.457 -1.953 -28.594 1 85.81 95 VAL A C 1
ATOM 775 O O . VAL A 1 95 ? 2 -2.057 -29.703 1 85.81 95 VAL A O 1
ATOM 778 N N . ASN A 1 96 ? 0.393 -1.305 -28.406 1 86.88 96 ASN A N 1
ATOM 779 C CA . ASN A 1 96 ? -0.385 -0.795 -29.531 1 86.88 96 ASN A CA 1
ATOM 780 C C . ASN A 1 96 ? 0.28 0.423 -30.172 1 86.88 96 ASN A C 1
ATOM 782 O O . ASN A 1 96 ? 0.079 0.697 -31.359 1 86.88 96 ASN A O 1
ATOM 786 N N . ALA A 1 97 ? 1.002 1.141 -29.359 1 83.62 97 ALA A N 1
ATOM 787 C CA . ALA A 1 97 ? 1.728 2.289 -29.891 1 83.62 97 ALA A CA 1
ATOM 788 C C . ALA A 1 97 ? 2.994 1.845 -30.625 1 83.62 97 ALA A C 1
ATOM 790 O O . ALA A 1 97 ? 3.756 2.678 -31.125 1 83.62 97 ALA A O 1
ATOM 791 N N . PHE A 1 98 ? 3.041 0.54 -30.766 1 70.94 98 PHE A N 1
ATOM 792 C CA . PHE A 1 98 ? 4.203 -0.072 -31.391 1 70.94 98 PHE A CA 1
ATOM 793 C C . PHE A 1 98 ? 5.496 0.427 -30.766 1 70.94 98 PHE A C 1
ATOM 795 O O . PHE A 1 98 ? 6.488 0.65 -31.453 1 70.94 98 PHE A O 1
ATOM 802 N N . GLU A 1 99 ? 5.285 0.757 -29.609 1 76.12 99 GLU A N 1
ATOM 803 C CA . GLU A 1 99 ? 6.48 1.115 -28.844 1 76.12 99 GLU A CA 1
ATOM 804 C C . GLU A 1 99 ? 7.125 -0.116 -28.219 1 76.12 99 GLU A C 1
ATOM 806 O O . GLU A 1 99 ? 6.426 -0.995 -27.703 1 76.12 99 GLU A O 1
ATOM 811 N N . TRP A 1 100 ? 8.297 -0.341 -28.5 1 80.12 100 TRP A N 1
ATOM 812 C CA . TRP A 1 100 ? 9.023 -1.45 -27.891 1 80.12 100 TRP A CA 1
ATOM 813 C C . TRP A 1 100 ? 9.367 -1.144 -26.438 1 80.12 100 TRP A C 1
ATOM 815 O O . TRP A 1 100 ? 9.57 0.017 -26.078 1 80.12 100 TRP A O 1
ATOM 825 N N . PHE A 1 101 ? 9.141 -2.154 -25.656 1 83.81 101 PHE A N 1
ATOM 826 C CA . PHE A 1 101 ? 9.633 -2.008 -24.297 1 83.81 101 PHE A CA 1
ATOM 827 C C . PHE A 1 101 ? 11.156 -1.942 -24.266 1 83.81 101 PHE A C 1
ATOM 829 O O . PHE A 1 101 ? 11.828 -2.846 -24.766 1 83.81 101 PHE A 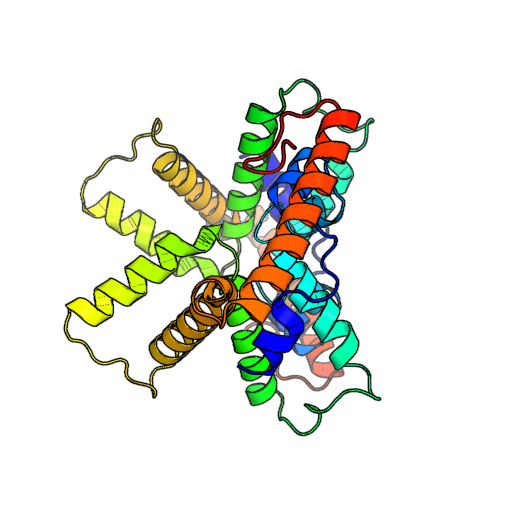O 1
ATOM 836 N N . ILE A 1 102 ? 11.547 -0.796 -23.828 1 86.81 102 ILE A N 1
ATOM 837 C CA . ILE A 1 102 ? 12.992 -0.606 -23.703 1 86.81 102 ILE A CA 1
ATOM 838 C C . ILE A 1 102 ? 13.461 -1.104 -22.344 1 86.81 102 ILE A C 1
ATOM 840 O O . ILE A 1 102 ? 13.18 -0.481 -21.312 1 86.81 102 ILE A O 1
ATOM 844 N N . LEU A 1 103 ? 14.195 -2.145 -22.281 1 87 103 LEU A N 1
ATOM 845 C CA . LEU A 1 103 ? 14.555 -2.854 -21.062 1 87 103 LEU A CA 1
ATOM 846 C C . LEU A 1 103 ? 15.477 -2.004 -20.188 1 87 103 LEU A C 1
ATOM 848 O O . LEU A 1 103 ? 15.57 -2.219 -18.984 1 87 103 LEU A O 1
ATOM 852 N N . ASP A 1 104 ? 16.125 -1.056 -20.812 1 89.12 104 ASP A N 1
ATOM 853 C CA . ASP A 1 104 ? 17 -0.182 -20.062 1 89.12 104 ASP A CA 1
ATOM 854 C C . ASP A 1 104 ? 16.219 0.856 -19.266 1 89.12 104 ASP A C 1
ATOM 856 O O . ASP A 1 104 ? 16.75 1.498 -18.359 1 89.12 104 ASP A O 1
ATOM 860 N N . TRP A 1 105 ? 15.008 0.927 -19.672 1 89.12 105 TRP A N 1
ATOM 861 C CA . TRP A 1 105 ? 14.141 1.847 -18.938 1 89.12 105 TRP A CA 1
ATOM 862 C C . TRP A 1 105 ? 13.453 1.142 -17.766 1 89.12 105 TRP A C 1
ATOM 864 O O . TRP A 1 105 ? 12.789 0.123 -17.969 1 89.12 105 TRP A O 1
ATOM 874 N N . LYS A 1 106 ? 13.609 1.687 -16.625 1 90.25 106 LYS A N 1
ATOM 875 C CA . LYS A 1 106 ? 13.141 1.092 -15.383 1 90.25 106 LYS A CA 1
ATOM 876 C C . LYS A 1 106 ? 11.648 0.79 -15.445 1 90.25 106 LYS A C 1
ATOM 878 O O . LYS A 1 106 ? 11.211 -0.308 -15.094 1 90.25 106 LYS A O 1
ATOM 883 N N . ASP A 1 107 ? 10.867 1.781 -15.906 1 89.69 107 ASP A N 1
ATOM 884 C CA . ASP A 1 107 ? 9.422 1.622 -15.93 1 89.69 107 ASP A CA 1
ATOM 885 C C . ASP A 1 107 ? 9 0.522 -16.906 1 89.69 107 ASP A C 1
ATOM 887 O O . ASP A 1 107 ? 8.078 -0.246 -16.625 1 89.69 107 ASP A O 1
ATOM 891 N N . ASP A 1 108 ? 9.648 0.472 -18.047 1 91.69 108 ASP A N 1
ATOM 892 C CA . ASP A 1 108 ? 9.367 -0.571 -19.031 1 91.69 108 ASP A CA 1
ATOM 893 C C . ASP A 1 108 ? 9.711 -1.952 -18.469 1 91.69 108 ASP A C 1
ATOM 895 O O . ASP A 1 108 ? 8.93 -2.896 -18.609 1 91.69 108 ASP A O 1
ATOM 899 N N . ARG A 1 109 ? 10.852 -1.999 -17.891 1 93.75 109 ARG A N 1
ATOM 900 C CA . ARG A 1 109 ? 11.289 -3.266 -17.312 1 93.75 109 ARG A CA 1
ATOM 901 C C . ARG A 1 109 ? 10.336 -3.74 -16.219 1 93.75 109 ARG A C 1
ATOM 903 O O . ARG A 1 109 ? 9.953 -4.914 -16.188 1 93.75 109 ARG A O 1
ATOM 910 N N . LEU A 1 110 ? 9.945 -2.854 -15.375 1 94.44 110 LEU A N 1
ATOM 911 C CA . LEU A 1 110 ? 9.039 -3.203 -14.281 1 94.44 110 LEU A CA 1
ATOM 912 C C . LEU A 1 110 ? 7.688 -3.654 -14.82 1 94.44 110 LEU A C 1
ATOM 914 O O . LEU A 1 110 ? 7.121 -4.641 -14.344 1 94.44 110 LEU A O 1
ATOM 918 N N . THR A 1 111 ? 7.207 -2.922 -15.812 1 93.81 111 THR A N 1
ATOM 919 C CA . THR A 1 111 ? 5.918 -3.27 -16.391 1 93.81 111 THR A CA 1
ATOM 920 C C . THR A 1 111 ? 5.957 -4.676 -16.984 1 93.81 111 THR A C 1
ATOM 922 O O . THR A 1 111 ? 5.02 -5.457 -16.812 1 93.81 111 THR A O 1
ATOM 925 N N . LEU A 1 112 ? 6.977 -4.973 -17.672 1 94.19 112 LEU A N 1
ATOM 926 C CA . LEU A 1 112 ? 7.133 -6.301 -18.25 1 94.19 112 LEU A CA 1
ATOM 927 C C . LEU A 1 112 ? 7.203 -7.371 -17.172 1 94.19 112 LEU A C 1
ATOM 929 O O . LEU A 1 112 ? 6.598 -8.438 -17.297 1 94.19 112 LEU A O 1
ATOM 933 N N . MET A 1 113 ? 7.953 -7.074 -16.141 1 96.31 113 MET A N 1
ATOM 934 C CA . MET A 1 113 ? 8.086 -8.016 -15.031 1 96.31 113 MET A CA 1
ATOM 935 C C . MET A 1 113 ? 6.738 -8.25 -14.352 1 96.31 113 MET A C 1
ATOM 937 O O . MET A 1 113 ? 6.395 -9.383 -14.023 1 96.31 113 MET A O 1
ATOM 941 N N . GLN A 1 114 ? 6.02 -7.18 -14.172 1 96.69 114 GLN A N 1
ATOM 942 C CA . GLN A 1 114 ? 4.695 -7.285 -13.578 1 96.69 114 GLN A CA 1
ATOM 943 C C . GLN A 1 114 ? 3.766 -8.133 -14.445 1 96.69 114 GLN A C 1
ATOM 945 O O . GLN A 1 114 ? 3.047 -8.992 -13.938 1 96.69 114 GLN A O 1
ATOM 950 N N . MET A 1 115 ? 3.77 -7.922 -15.711 1 94.75 115 MET A N 1
ATOM 951 C CA . MET A 1 115 ? 2.914 -8.656 -16.641 1 94.75 115 MET A CA 1
ATOM 952 C C . MET A 1 115 ? 3.281 -10.141 -16.656 1 94.75 115 MET A C 1
ATOM 954 O O . MET A 1 115 ? 2.4 -11 -16.688 1 94.75 115 MET A O 1
ATOM 958 N N . LEU A 1 116 ? 4.555 -10.375 -16.703 1 95.69 116 LEU A N 1
ATOM 959 C CA . LEU A 1 116 ? 5.016 -11.758 -16.688 1 95.69 116 LEU A CA 1
ATOM 960 C C . LEU A 1 116 ? 4.562 -12.461 -15.414 1 95.69 116 LEU A C 1
ATOM 962 O O . LEU A 1 116 ? 4.129 -13.617 -15.453 1 95.69 116 LEU A O 1
ATOM 966 N N . MET A 1 117 ? 4.68 -11.727 -14.312 1 96.81 117 MET A N 1
ATOM 967 C CA . MET A 1 117 ? 4.246 -12.289 -13.039 1 96.81 117 MET A CA 1
ATOM 968 C C . MET A 1 117 ? 2.752 -12.578 -13.055 1 96.81 117 MET A C 1
ATOM 970 O O . MET A 1 117 ? 2.314 -13.625 -12.578 1 96.81 117 MET A O 1
ATOM 974 N N . LYS A 1 118 ? 1.985 -11.641 -13.547 1 95.12 118 LYS A N 1
ATOM 975 C CA . LYS A 1 118 ? 0.537 -11.805 -13.625 1 95.12 118 LYS A CA 1
ATOM 976 C C . LYS A 1 118 ? 0.166 -13 -14.5 1 95.12 118 LYS A C 1
ATOM 978 O O . LYS A 1 118 ? -0.705 -13.797 -14.133 1 95.12 118 LYS A O 1
ATOM 983 N N . CYS A 1 119 ? 0.798 -13.133 -15.617 1 93.75 119 CYS A N 1
ATOM 984 C CA . CYS A 1 119 ? 0.542 -14.242 -16.516 1 93.75 119 CYS A CA 1
ATOM 985 C C . CYS A 1 119 ? 0.884 -15.57 -15.859 1 93.75 119 CYS A C 1
ATOM 987 O O . CYS A 1 119 ? 0.141 -16.547 -15.992 1 93.75 119 CYS A O 1
ATOM 989 N N . ALA A 1 120 ? 1.993 -15.547 -15.195 1 94.75 120 ALA A N 1
ATOM 990 C CA . ALA A 1 120 ? 2.414 -16.766 -14.508 1 94.75 120 ALA A CA 1
ATOM 991 C C . ALA A 1 120 ? 1.409 -17.156 -13.43 1 94.75 120 ALA A C 1
ATOM 993 O O . ALA A 1 120 ? 1.128 -18.344 -13.242 1 94.75 120 ALA A O 1
ATOM 994 N N . ASP A 1 121 ? 0.902 -16.203 -12.75 1 93.75 121 ASP A N 1
ATOM 995 C CA . ASP A 1 121 ? -0.029 -16.422 -11.641 1 93.75 121 ASP A CA 1
ATOM 996 C C . ASP A 1 121 ? -1.345 -17 -12.148 1 93.75 121 ASP A C 1
ATOM 998 O O . ASP A 1 121 ? -1.933 -17.875 -11.492 1 93.75 121 ASP A O 1
ATOM 1002 N N . VAL A 1 122 ? -1.797 -16.656 -13.352 1 91 122 VAL A N 1
ATOM 1003 C CA . VAL A 1 122 ? -3.113 -17.094 -13.805 1 91 122 VAL A CA 1
ATOM 1004 C C . VAL A 1 122 ? -2.959 -18.125 -14.922 1 91 122 VAL A C 1
ATOM 1006 O O . VAL A 1 122 ? -3.902 -18.375 -15.672 1 91 122 VAL A O 1
ATOM 1009 N N . SER A 1 123 ? -1.868 -18.766 -15.039 1 93.12 123 SER A N 1
ATOM 1010 C CA . SER A 1 123 ? -1.544 -19.609 -16.188 1 93.12 123 SER A CA 1
ATOM 1011 C C . SER A 1 123 ? -2.094 -21.031 -15.992 1 93.12 123 SER A C 1
ATOM 1013 O O . SER A 1 123 ? -1.938 -21.875 -16.875 1 93.12 123 SER A O 1
ATOM 1015 N N . ASN A 1 124 ? -2.734 -21.281 -14.969 1 92.69 124 ASN A N 1
ATOM 1016 C CA . ASN A 1 124 ? -3.164 -22.641 -14.633 1 92.69 124 ASN A CA 1
ATOM 1017 C C . ASN A 1 124 ? -3.975 -23.266 -15.766 1 92.69 124 ASN A C 1
ATOM 1019 O O . ASN A 1 124 ? -3.756 -24.422 -16.125 1 92.69 124 ASN A O 1
ATOM 1023 N N . PRO A 1 125 ? -4.906 -22.578 -16.391 1 93.62 125 PRO A N 1
ATOM 1024 C CA . PRO A 1 125 ? -5.734 -23.188 -17.438 1 93.62 125 PRO A CA 1
ATOM 1025 C C . PRO A 1 125 ? -4.922 -23.609 -18.672 1 93.62 125 PRO A C 1
ATOM 1027 O O . PRO A 1 125 ? -5.422 -24.359 -19.516 1 93.62 125 PRO A O 1
ATOM 1030 N N . THR A 1 126 ? -3.766 -23.141 -18.797 1 95.06 126 THR A N 1
ATOM 1031 C CA . THR A 1 126 ? -2.953 -23.469 -19.969 1 95.06 126 THR A CA 1
ATOM 1032 C C . THR A 1 126 ? -2.066 -24.672 -19.688 1 95.06 126 THR A C 1
ATOM 1034 O O . THR A 1 126 ? -1.367 -25.156 -20.594 1 95.06 126 THR A O 1
ATOM 1037 N N . LYS A 1 127 ? -2.082 -25.203 -18.5 1 95.06 127 LYS A N 1
ATOM 1038 C CA . LYS A 1 127 ? -1.249 -26.344 -18.125 1 95.06 127 LYS A CA 1
ATOM 1039 C C . LYS A 1 127 ? -1.854 -27.641 -18.625 1 95.06 127 LYS A C 1
ATOM 1041 O O . LYS A 1 127 ? -3.021 -27.688 -19.016 1 95.06 127 LYS A O 1
ATOM 1046 N N . ALA A 1 128 ? -0.979 -28.688 -18.578 1 97.06 128 ALA A N 1
ATOM 1047 C CA . ALA A 1 128 ? -1.476 -30.016 -18.906 1 97.06 128 ALA A CA 1
ATOM 1048 C C . ALA A 1 128 ? -2.592 -30.453 -17.969 1 97.06 128 ALA A C 1
ATOM 1050 O O . ALA A 1 128 ? -2.574 -30.094 -16.781 1 97.06 128 ALA A O 1
ATOM 1051 N N . TRP A 1 129 ? -3.48 -31.234 -18.469 1 96.62 129 TRP A N 1
ATOM 1052 C CA . TRP A 1 129 ? -4.73 -31.578 -17.797 1 96.62 129 TRP A CA 1
ATOM 1053 C C . TRP A 1 129 ? -4.469 -32.125 -16.406 1 96.62 129 TRP A C 1
ATOM 1055 O O . TRP A 1 129 ? -5.098 -31.719 -15.422 1 96.62 129 TRP A O 1
ATOM 1065 N N . PRO A 1 130 ? -3.488 -33.062 -16.266 1 97 130 PRO A N 1
ATOM 1066 C CA . PRO A 1 130 ? -3.285 -33.594 -14.93 1 97 130 PRO A CA 1
ATOM 1067 C C . PRO A 1 130 ? -2.904 -32.531 -13.898 1 97 130 PRO A C 1
ATOM 1069 O O . PRO A 1 130 ? -3.35 -32.594 -12.75 1 97 130 PRO A O 1
ATOM 1072 N N . LEU A 1 131 ? -2.121 -31.594 -14.32 1 96.19 131 LEU A N 1
ATOM 1073 C CA . LEU A 1 131 ? -1.714 -30.516 -13.43 1 96.19 131 LEU A CA 1
ATOM 1074 C C . LEU A 1 131 ? -2.857 -29.531 -13.211 1 96.19 131 LEU A C 1
ATOM 1076 O O . LEU A 1 131 ? -3.104 -29.094 -12.086 1 96.19 131 LEU A O 1
ATOM 1080 N N . TYR A 1 132 ? -3.502 -29.172 -14.312 1 96.62 132 TYR A N 1
ATOM 1081 C CA . TYR A 1 132 ? -4.633 -28.25 -14.227 1 96.62 132 TYR A CA 1
ATOM 1082 C C . TYR A 1 132 ? -5.715 -28.797 -13.305 1 96.62 132 TYR A C 1
ATOM 1084 O O . TYR A 1 132 ? -6.238 -28.062 -12.461 1 96.62 132 TYR A O 1
ATOM 1092 N N . GLN A 1 133 ? -6.012 -30.016 -13.477 1 97.19 133 GLN A N 1
ATOM 1093 C CA . GLN A 1 133 ? -7.062 -30.641 -12.68 1 97.19 133 GLN A CA 1
ATOM 1094 C C . GLN A 1 133 ? -6.723 -30.609 -11.188 1 97.19 133 GLN A C 1
ATOM 1096 O O . GLN A 1 133 ? -7.594 -30.344 -10.359 1 97.19 133 GLN A O 1
ATOM 1101 N N . GLU A 1 134 ? -5.477 -30.922 -10.852 1 96.69 134 GLU A N 1
ATOM 1102 C CA . GLU A 1 134 ? -5.051 -30.875 -9.461 1 96.69 134 GLU A CA 1
ATOM 1103 C C . GLU A 1 134 ? -5.211 -29.469 -8.875 1 96.69 134 GLU A C 1
ATOM 1105 O O . GLU A 1 134 ? -5.777 -29.312 -7.793 1 96.69 134 GLU A O 1
ATOM 1110 N N . TRP A 1 135 ? -4.723 -28.484 -9.57 1 95 135 TRP A N 1
ATOM 1111 C CA . TRP A 1 135 ? -4.742 -27.109 -9.078 1 95 135 TRP A CA 1
ATOM 1112 C C . TRP A 1 135 ? -6.172 -26.594 -8.984 1 95 135 TRP A C 1
ATOM 1114 O O . TRP A 1 135 ? -6.527 -25.922 -8.016 1 95 135 TRP A O 1
ATOM 1124 N N . ILE A 1 136 ? -6.988 -26.891 -9.945 1 95.81 136 ILE A N 1
ATOM 1125 C CA . ILE A 1 136 ? -8.352 -26.375 -9.945 1 95.81 136 ILE A CA 1
ATOM 1126 C C . ILE A 1 136 ? -9.156 -27.031 -8.82 1 95.81 136 ILE A C 1
ATOM 1128 O O . ILE A 1 136 ? -10.031 -26.406 -8.227 1 95.81 136 ILE A O 1
ATOM 1132 N N . THR A 1 137 ? -8.93 -28.281 -8.578 1 96.81 137 THR A N 1
ATOM 1133 C CA . THR A 1 137 ? -9.594 -28.969 -7.469 1 96.81 137 THR A CA 1
ATOM 1134 C C . THR A 1 137 ? -9.234 -28.312 -6.137 1 96.81 137 THR A C 1
ATOM 1136 O O . THR A 1 137 ? -10.117 -28.047 -5.312 1 96.81 137 THR A O 1
ATOM 1139 N N . ARG A 1 138 ? -7.965 -27.984 -5.953 1 95.62 138 ARG A N 1
ATOM 1140 C CA . ARG A 1 138 ? -7.492 -27.391 -4.711 1 95.62 138 ARG A CA 1
ATOM 1141 C C . ARG A 1 138 ? -8.062 -25.984 -4.523 1 95.62 138 ARG A C 1
ATOM 1143 O O . ARG A 1 138 ? -8.5 -25.641 -3.426 1 95.62 138 ARG A O 1
ATOM 1150 N N . ILE A 1 139 ? -8.086 -25.203 -5.543 1 95.06 139 ILE A N 1
ATOM 1151 C CA . ILE A 1 139 ? -8.57 -23.844 -5.422 1 95.06 139 ILE A CA 1
ATOM 1152 C C . ILE A 1 139 ? -10.086 -23.844 -5.219 1 95.06 139 ILE A C 1
ATOM 1154 O O . ILE A 1 139 ? -10.617 -23 -4.48 1 95.06 139 ILE A O 1
ATOM 1158 N N . THR A 1 140 ? -10.742 -24.75 -5.934 1 96.5 140 THR A N 1
ATOM 1159 C CA . THR A 1 140 ? -12.188 -24.875 -5.75 1 96.5 140 THR A CA 1
ATOM 1160 C C . THR A 1 140 ? -12.516 -25.234 -4.305 1 96.5 140 THR A C 1
ATOM 1162 O O . THR A 1 140 ? -13.438 -24.672 -3.713 1 96.5 140 THR A O 1
ATOM 1165 N N . GLU A 1 141 ? -11.742 -26.109 -3.768 1 97.44 141 GLU A N 1
ATOM 1166 C CA . GLU A 1 141 ? -11.945 -26.484 -2.369 1 97.44 141 GLU A CA 1
ATOM 1167 C C . GLU A 1 141 ? -11.695 -25.281 -1.449 1 97.44 141 GLU A C 1
ATOM 1169 O O . GLU A 1 141 ? -12.414 -25.094 -0.463 1 97.44 141 GLU A O 1
ATOM 1174 N N . GLU A 1 142 ? -10.734 -24.547 -1.74 1 96.62 142 GLU A N 1
ATOM 1175 C CA . GLU A 1 142 ? -10.445 -23.344 -0.971 1 9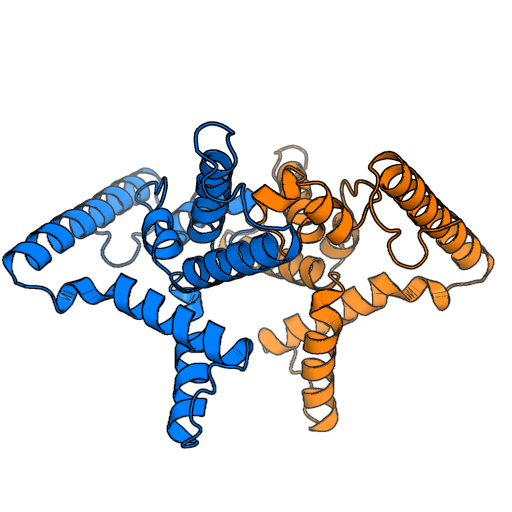6.62 142 GLU A CA 1
ATOM 1176 C C . GLU A 1 142 ? -11.609 -22.359 -1.018 1 96.62 142 GLU A C 1
ATOM 1178 O O . GLU A 1 142 ? -11.977 -21.781 0.003 1 96.62 142 GLU A O 1
ATOM 1183 N N . PHE A 1 143 ? -12.172 -22.203 -2.184 1 97.38 143 PHE A N 1
ATOM 1184 C CA . PHE A 1 143 ? -13.32 -21.328 -2.35 1 97.38 143 PHE A CA 1
ATOM 1185 C C . PHE A 1 143 ? -14.508 -21.828 -1.529 1 97.38 143 PHE A C 1
ATOM 1187 O O . PHE A 1 143 ? -15.172 -21.031 -0.85 1 97.38 143 PHE A O 1
ATOM 1194 N N . PHE A 1 144 ? -14.688 -23.125 -1.574 1 98.19 144 PHE A N 1
ATOM 1195 C CA . PHE A 1 144 ? -15.797 -23.719 -0.832 1 98.19 144 PHE A CA 1
ATOM 1196 C C . PHE A 1 144 ? -15.586 -23.562 0.669 1 98.19 144 PHE A C 1
ATOM 1198 O O . PHE A 1 144 ? -16.531 -23.281 1.41 1 98.19 144 PHE A O 1
ATOM 1205 N N . ASN A 1 145 ? -14.367 -23.781 1.08 1 98.31 145 ASN A N 1
ATOM 1206 C CA . ASN A 1 145 ? -14.055 -23.578 2.49 1 98.31 145 ASN A CA 1
ATOM 1207 C C . ASN A 1 145 ? -14.336 -22.156 2.932 1 98.31 145 ASN A C 1
ATOM 1209 O O . ASN A 1 145 ? -14.852 -21.922 4.027 1 98.31 145 ASN A O 1
ATOM 1213 N N . GLN A 1 146 ? -13.961 -21.172 2.109 1 98.25 146 GLN A N 1
ATOM 1214 C CA . GLN A 1 146 ? -14.289 -19.781 2.41 1 98.25 146 GLN A CA 1
ATOM 1215 C C . GLN A 1 146 ? -15.797 -19.578 2.471 1 98.25 146 GLN A C 1
ATOM 1217 O O . GLN A 1 146 ? -16.297 -18.875 3.354 1 98.25 146 GLN A O 1
ATOM 1222 N N . GLY A 1 147 ? -16.5 -20.141 1.522 1 98.31 147 GLY A N 1
ATOM 1223 C CA . GLY A 1 147 ? -17.953 -20.062 1.524 1 98.31 147 GLY A CA 1
ATOM 1224 C C . GLY A 1 147 ? -18.578 -20.594 2.799 1 98.31 147 GLY A C 1
ATOM 1225 O O . GLY A 1 147 ? -19.516 -20 3.338 1 98.31 147 GLY A O 1
ATOM 1226 N N . ASP A 1 148 ? -18.094 -21.719 3.279 1 98.38 148 ASP A N 1
ATOM 1227 C CA . ASP A 1 148 ? -18.578 -22.297 4.531 1 98.38 148 ASP A CA 1
ATOM 1228 C C . ASP A 1 148 ? -18.391 -21.312 5.691 1 98.38 148 ASP A C 1
ATOM 1230 O O . ASP A 1 148 ? -19.281 -21.172 6.543 1 98.38 148 ASP A O 1
ATOM 1234 N N . ARG A 1 149 ? -17.297 -20.688 5.75 1 97.94 149 ARG A N 1
ATOM 1235 C CA . ARG A 1 149 ? -17.016 -19.703 6.789 1 97.94 149 ARG A CA 1
ATOM 1236 C C . ARG A 1 149 ? -17.938 -18.5 6.66 1 97.94 149 ARG A C 1
ATOM 1238 O O . ARG A 1 149 ? -18.422 -17.969 7.664 1 97.94 149 ARG A O 1
ATOM 1245 N N . GLU A 1 150 ? -18.062 -18.047 5.395 1 97.81 150 GLU A N 1
ATOM 1246 C CA . GLU A 1 150 ? -18.984 -16.938 5.156 1 97.81 150 GLU A CA 1
ATOM 1247 C C . GLU A 1 150 ? -20.391 -17.266 5.637 1 97.81 150 GLU A C 1
ATOM 1249 O O . GLU A 1 150 ? -21.016 -16.453 6.316 1 97.81 150 GLU A O 1
ATOM 1254 N N . SER A 1 151 ? -20.828 -18.453 5.312 1 97.62 151 SER A N 1
ATOM 1255 C CA . SER A 1 151 ? -22.156 -18.906 5.742 1 97.62 151 SER A CA 1
ATOM 1256 C C . SER A 1 151 ? -22.266 -18.922 7.262 1 97.62 151 SER A C 1
ATOM 1258 O O . SER A 1 151 ? -23.266 -18.469 7.824 1 97.62 151 SER A O 1
ATOM 1260 N N . ALA A 1 152 ? -21.297 -19.391 7.891 1 97.81 152 ALA A N 1
ATOM 1261 C CA . ALA A 1 152 ? -21.281 -19.5 9.344 1 97.81 152 ALA A CA 1
ATOM 1262 C C . ALA A 1 152 ? -21.328 -18.109 10 1 97.81 152 ALA A C 1
ATOM 1264 O O . ALA A 1 152 ? -21.875 -17.969 11.094 1 97.81 152 ALA A O 1
ATOM 1265 N N . LEU A 1 153 ? -20.812 -17.125 9.367 1 96.44 153 LEU A N 1
ATOM 1266 C CA . LEU A 1 153 ? -20.734 -15.781 9.906 1 96.44 153 LEU A CA 1
ATOM 1267 C C . LEU A 1 153 ? -21.938 -14.953 9.469 1 96.44 153 LEU A C 1
ATOM 1269 O O . LEU A 1 153 ? -22.031 -13.766 9.797 1 96.44 153 LEU A O 1
ATOM 1273 N N . GLY A 1 154 ? -22.781 -15.562 8.641 1 96.44 154 GLY A N 1
ATOM 1274 C CA . GLY A 1 154 ? -23.969 -14.867 8.164 1 96.44 154 GLY A CA 1
ATOM 1275 C C . GLY A 1 154 ? -23.672 -13.867 7.059 1 96.44 154 GLY A C 1
ATOM 1276 O O . GLY A 1 154 ? -24.391 -12.891 6.887 1 96.44 154 GLY A O 1
ATOM 1277 N N . LEU A 1 155 ? -22.625 -14.078 6.352 1 95.5 155 LEU A N 1
ATOM 1278 C CA . LEU A 1 155 ? -22.234 -13.219 5.234 1 95.5 155 LEU A CA 1
ATOM 1279 C C . LEU A 1 155 ? -22.734 -13.797 3.912 1 95.5 155 LEU A C 1
ATOM 1281 O O . LEU A 1 155 ? -22.922 -15.008 3.787 1 95.5 155 LEU A O 1
ATOM 1285 N N . PRO A 1 156 ? -22.984 -12.82 2.967 1 95.5 156 PRO A N 1
ATOM 1286 C CA . PRO A 1 156 ? -23.266 -13.359 1.635 1 95.5 156 PRO A CA 1
ATOM 1287 C C . PRO A 1 156 ? -22.094 -14.117 1.032 1 95.5 156 PRO A C 1
ATOM 1289 O O . PRO A 1 156 ? -20.938 -13.781 1.295 1 95.5 156 PRO A O 1
ATOM 1292 N N . PHE A 1 157 ? -22.375 -15.117 0.205 1 96.81 157 PHE A N 1
ATOM 1293 C CA . PHE A 1 157 ? -21.328 -15.883 -0.462 1 96.81 157 PHE A CA 1
ATOM 1294 C C . PHE A 1 157 ? -20.594 -15.023 -1.49 1 96.81 157 PHE A C 1
ATOM 1296 O O . PHE A 1 157 ? -21.234 -14.328 -2.285 1 96.81 157 PHE A O 1
ATOM 1303 N N . SER A 1 158 ? -19.281 -15.109 -1.409 1 96.19 158 SER A N 1
ATOM 1304 C CA . SER A 1 158 ? -18.484 -14.562 -2.502 1 96.19 158 SER A CA 1
ATOM 1305 C C . SER A 1 158 ? -18.641 -15.391 -3.77 1 96.19 158 SER A C 1
ATOM 1307 O O . SER A 1 158 ? -19.047 -16.547 -3.713 1 96.19 158 SER A O 1
ATOM 1309 N N . PRO A 1 159 ? -18.328 -14.75 -4.867 1 93.06 159 PRO A N 1
ATOM 1310 C CA . PRO A 1 159 ? -18.406 -15.516 -6.113 1 93.06 159 PRO A CA 1
ATOM 1311 C C . PRO A 1 159 ? -17.625 -16.828 -6.062 1 93.06 159 PRO A C 1
ATOM 1313 O O . PRO A 1 159 ? -16.484 -16.844 -5.605 1 93.06 159 PRO A O 1
ATOM 1316 N N . TYR A 1 160 ? -18.266 -17.953 -6.48 1 93.25 160 TYR A N 1
ATOM 1317 C CA . TYR A 1 160 ? -17.672 -19.281 -6.664 1 93.25 160 TYR A CA 1
ATOM 1318 C C . TYR A 1 160 ? -17.453 -19.969 -5.328 1 93.25 160 TYR A C 1
ATOM 1320 O O . TYR A 1 160 ? -16.859 -21.062 -5.27 1 93.25 160 TYR A O 1
ATOM 1328 N N . CYS A 1 161 ? -17.938 -19.312 -4.266 1 96.94 161 CYS A N 1
ATOM 1329 C CA . CYS A 1 161 ? -17.641 -19.875 -2.949 1 96.94 161 CYS A CA 1
ATOM 1330 C C . CYS A 1 161 ? -18.828 -20.656 -2.414 1 96.94 161 CYS A C 1
ATOM 1332 O O . CYS A 1 161 ? -18.75 -21.25 -1.338 1 96.94 161 CYS A O 1
ATOM 1334 N N . ASN A 1 162 ? -19.922 -20.594 -3.15 1 95.19 162 ASN A N 1
ATOM 1335 C CA . ASN A 1 162 ? -21.094 -21.359 -2.758 1 95.19 162 ASN A CA 1
ATOM 1336 C C . ASN A 1 162 ? -21.062 -22.766 -3.342 1 95.19 162 ASN A C 1
ATOM 1338 O O . ASN A 1 162 ? -21.047 -22.938 -4.562 1 95.19 162 ASN A O 1
ATOM 1342 N N . ARG A 1 163 ? -21 -23.766 -2.471 1 89.88 163 ARG A N 1
ATOM 1343 C CA . ARG A 1 163 ? -20.938 -25.141 -2.992 1 89.88 163 ARG A CA 1
ATOM 1344 C C . ARG A 1 163 ? -22.344 -25.719 -3.148 1 89.88 163 ARG A C 1
ATOM 1346 O O . ARG A 1 163 ? -23.266 -25.328 -2.428 1 89.88 163 ARG A O 1
ATOM 1353 N N . MET B 1 1 ? -13.148 14.102 6.051 1 94.31 1 MET B N 1
ATOM 1354 C CA . MET B 1 1 ? -12.078 15.086 5.961 1 94.31 1 MET B CA 1
ATOM 1355 C C . MET B 1 1 ? -11.5 15.391 7.34 1 94.31 1 MET B C 1
ATOM 1357 O O . MET B 1 1 ? -10.289 15.352 7.535 1 94.31 1 MET B O 1
ATOM 1361 N N . TYR B 1 2 ? -12.305 15.594 8.336 1 95.12 2 TYR B N 1
ATOM 1362 C CA . TYR B 1 2 ? -11.828 15.961 9.664 1 95.12 2 TYR B CA 1
ATOM 1363 C C . TYR B 1 2 ? -11.07 14.805 10.312 1 95.12 2 TYR B C 1
ATOM 1365 O O . TYR B 1 2 ? -10.031 15.008 10.938 1 95.12 2 TYR B O 1
ATOM 1373 N N . LEU B 1 3 ? -11.664 13.633 10.164 1 95.31 3 LEU B N 1
ATOM 1374 C CA . LEU B 1 3 ? -10.969 12.484 10.734 1 95.31 3 LEU B CA 1
ATOM 1375 C C . LEU B 1 3 ? -9.617 12.273 10.062 1 95.31 3 LEU B C 1
ATOM 1377 O O . LEU B 1 3 ? -8.617 12.023 10.734 1 95.31 3 LEU B O 1
ATOM 1381 N N . ALA B 1 4 ? -9.617 12.344 8.781 1 97.5 4 ALA B N 1
ATOM 1382 C CA . ALA B 1 4 ? -8.352 12.211 8.055 1 97.5 4 ALA B CA 1
ATOM 1383 C C . ALA B 1 4 ? -7.332 13.234 8.547 1 97.5 4 ALA B C 1
ATOM 1385 O O . ALA B 1 4 ? -6.156 12.914 8.727 1 97.5 4 ALA B O 1
ATOM 1386 N N . ALA B 1 5 ? -7.777 14.461 8.711 1 96.88 5 ALA B N 1
ATOM 1387 C CA . ALA B 1 5 ? -6.906 15.523 9.211 1 96.88 5 ALA B CA 1
ATOM 1388 C C . ALA B 1 5 ? -6.395 15.195 10.617 1 96.88 5 ALA B C 1
ATOM 1390 O O . ALA B 1 5 ? -5.227 15.43 10.93 1 96.88 5 ALA B O 1
ATOM 1391 N N . LEU B 1 6 ? -7.227 14.656 11.406 1 96.38 6 LEU B N 1
ATOM 1392 C CA . LEU B 1 6 ? -6.895 14.336 12.789 1 96.38 6 LEU B CA 1
ATOM 1393 C C . LEU B 1 6 ? -5.855 13.227 12.859 1 96.38 6 LEU B C 1
ATOM 1395 O O . LEU B 1 6 ? -4.98 13.242 13.727 1 96.38 6 LEU B O 1
ATOM 1399 N N . ILE B 1 7 ? -5.926 12.281 11.906 1 97.06 7 ILE B N 1
ATOM 1400 C CA . ILE B 1 7 ? -5.148 11.062 12.133 1 97.06 7 ILE B CA 1
ATOM 1401 C C . ILE B 1 7 ? -3.979 11.008 11.156 1 97.06 7 ILE B C 1
ATOM 1403 O O . ILE B 1 7 ? -3.197 10.055 11.164 1 97.06 7 ILE B O 1
ATOM 1407 N N . HIS B 1 8 ? -3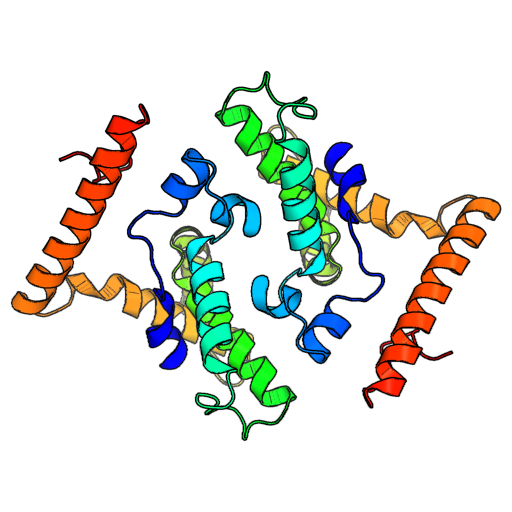.785 12 10.273 1 97.06 8 HIS B N 1
ATOM 1408 C CA . HIS B 1 8 ? -2.822 11.898 9.18 1 97.06 8 HIS B CA 1
ATOM 1409 C C . HIS B 1 8 ? -1.398 11.773 9.719 1 97.06 8 HIS B C 1
ATOM 1411 O O . HIS B 1 8 ? -0.516 11.25 9.031 1 97.06 8 HIS B O 1
ATOM 1417 N N . ASP B 1 9 ? -1.146 12.211 10.961 1 96 9 ASP B N 1
ATOM 1418 C CA . ASP B 1 9 ? 0.165 12.086 11.586 1 96 9 ASP B CA 1
ATOM 1419 C C . ASP B 1 9 ? 0.057 11.406 12.953 1 96 9 ASP B C 1
ATOM 1421 O O . ASP B 1 9 ? 0.869 11.664 13.844 1 96 9 ASP B O 1
ATOM 1425 N N . TYR B 1 10 ? -0.925 10.555 13.094 1 97.06 10 TYR B N 1
ATOM 1426 C CA . TYR B 1 10 ? -1.094 9.812 14.336 1 97.06 10 TYR B CA 1
ATOM 1427 C C . TYR B 1 10 ? 0.1 8.898 14.594 1 97.06 10 TYR B C 1
ATOM 1429 O O . TYR B 1 10 ? 0.547 8.188 13.695 1 97.06 10 TYR B O 1
ATOM 1437 N N . ASP B 1 11 ? 0.695 8.984 15.844 1 96.75 11 ASP B N 1
ATOM 1438 C CA . ASP B 1 11 ? 1.789 8.133 16.297 1 96.75 11 ASP B CA 1
ATOM 1439 C C . ASP B 1 11 ? 3.039 8.336 15.445 1 96.75 11 ASP B C 1
ATOM 1441 O O . ASP B 1 11 ? 3.805 7.402 15.219 1 96.75 11 ASP B O 1
ATOM 1445 N N . HIS B 1 12 ? 3.262 9.469 14.883 1 96.25 12 HIS B N 1
ATOM 1446 C CA . HIS B 1 12 ? 4.438 9.789 14.086 1 96.25 12 HIS B CA 1
ATOM 1447 C C . HIS B 1 12 ? 5.711 9.719 14.922 1 96.25 12 HIS B C 1
ATOM 1449 O O . HIS B 1 12 ? 5.809 10.359 15.969 1 96.25 12 HIS B O 1
ATOM 1455 N N . PRO B 1 13 ? 6.695 9.062 14.469 1 96.38 13 PRO B N 1
ATOM 1456 C CA . PRO B 1 13 ? 7.895 8.828 15.273 1 96.38 13 PRO B CA 1
ATOM 1457 C C . PRO B 1 13 ? 8.906 9.969 15.164 1 96.38 13 PRO B C 1
ATOM 1459 O O . PRO B 1 13 ? 9.938 9.961 15.844 1 96.38 13 PRO B O 1
ATOM 1462 N N . GLY B 1 14 ? 8.68 10.945 14.273 1 96.38 14 GLY B N 1
ATOM 1463 C CA . GLY B 1 14 ? 9.578 12.078 14.148 1 96.38 14 GLY B CA 1
ATOM 1464 C C . GLY B 1 14 ? 10.703 11.836 13.172 1 96.38 14 GLY B C 1
ATOM 1465 O O . GLY B 1 14 ? 11.75 12.492 13.242 1 96.38 14 GLY B O 1
ATOM 1466 N N . VAL B 1 15 ? 10.555 10.82 12.375 1 97.31 15 VAL B N 1
ATOM 1467 C CA . VAL B 1 15 ? 11.516 10.523 11.32 1 97.31 15 VAL B CA 1
ATOM 1468 C C . VAL B 1 15 ? 10.781 10.312 10 1 97.31 15 VAL B C 1
ATOM 1470 O O . VAL B 1 15 ? 9.562 10.141 9.977 1 97.31 15 VAL B O 1
ATOM 1473 N N . SER B 1 16 ? 11.5 10.406 8.93 1 96.62 16 SER B N 1
ATOM 1474 C CA . SER B 1 16 ? 10.906 10.297 7.598 1 96.62 16 SER B CA 1
ATOM 1475 C C . SER B 1 16 ? 10.766 8.844 7.172 1 96.62 16 SER B C 1
ATOM 1477 O O . SER B 1 16 ? 11.383 7.953 7.754 1 96.62 16 SER B O 1
ATOM 1479 N N . ASN B 1 17 ? 9.977 8.594 6.152 1 97 17 ASN B N 1
ATOM 1480 C CA . ASN B 1 17 ? 9.875 7.277 5.527 1 97 17 ASN B CA 1
ATOM 1481 C C . ASN B 1 17 ? 11.242 6.758 5.094 1 97 17 ASN B C 1
ATOM 1483 O O . ASN B 1 17 ? 11.57 5.594 5.324 1 97 17 ASN B O 1
ATOM 1487 N N . ASN B 1 18 ? 12.023 7.668 4.492 1 95.62 18 ASN B N 1
ATOM 1488 C CA . ASN B 1 18 ? 13.344 7.277 4.004 1 95.62 18 ASN B CA 1
ATOM 1489 C C . ASN B 1 18 ? 14.258 6.84 5.148 1 95.62 18 ASN B C 1
ATOM 1491 O O . ASN B 1 18 ? 15.031 5.895 5 1 95.62 18 ASN B O 1
ATOM 1495 N N . PHE B 1 19 ? 14.211 7.527 6.262 1 97.62 19 PHE B N 1
ATOM 1496 C CA . PHE B 1 19 ? 15 7.133 7.426 1 97.62 19 PHE B CA 1
ATOM 1497 C C . PHE B 1 19 ? 14.633 5.727 7.879 1 97.62 19 PHE B C 1
ATOM 1499 O O . PHE B 1 19 ? 15.508 4.918 8.188 1 97.62 19 PHE B O 1
ATOM 1506 N N . LEU B 1 20 ? 13.32 5.41 7.898 1 97.62 20 LEU B N 1
ATOM 1507 C CA . LEU B 1 20 ? 12.852 4.094 8.312 1 97.62 20 LEU B CA 1
ATOM 1508 C C . LEU B 1 20 ? 13.359 3.014 7.367 1 97.62 20 LEU B C 1
ATOM 1510 O O . LEU B 1 20 ? 13.758 1.932 7.809 1 97.62 20 LEU B O 1
ATOM 1514 N N . ILE B 1 21 ? 13.352 3.293 6.086 1 95.88 21 ILE B N 1
ATOM 1515 C CA . ILE B 1 21 ? 13.844 2.348 5.09 1 95.88 21 ILE B CA 1
ATOM 1516 C C . ILE B 1 21 ? 15.344 2.117 5.293 1 95.88 21 ILE B C 1
ATOM 1518 O O . ILE B 1 21 ? 15.797 0.974 5.355 1 95.88 21 ILE B O 1
ATOM 1522 N N . GLN B 1 22 ? 16.109 3.225 5.484 1 94.19 22 GLN B N 1
ATOM 1523 C CA . GLN B 1 22 ? 17.562 3.162 5.578 1 94.19 22 GLN B CA 1
ATOM 1524 C C . GLN B 1 22 ? 18 2.428 6.84 1 94.19 22 GLN B C 1
ATOM 1526 O O . GLN B 1 22 ? 19.078 1.836 6.879 1 94.19 22 GLN B O 1
ATOM 1531 N N . THR B 1 23 ? 17.141 2.41 7.816 1 94.75 23 THR B N 1
ATOM 1532 C CA . THR B 1 23 ? 17.516 1.799 9.086 1 94.75 23 THR B CA 1
ATOM 1533 C C . THR B 1 23 ? 16.844 0.436 9.25 1 94.75 23 THR B C 1
ATOM 1535 O O . THR B 1 23 ? 16.875 -0.154 10.328 1 94.75 23 THR B O 1
ATOM 1538 N N . ASN B 1 24 ? 16.203 -0.057 8.195 1 91.06 24 ASN B N 1
ATOM 1539 C CA . ASN B 1 24 ? 15.508 -1.345 8.203 1 91.06 24 ASN B CA 1
ATOM 1540 C C . ASN B 1 24 ? 14.531 -1.453 9.367 1 91.06 24 ASN B C 1
ATOM 1542 O O . ASN B 1 24 ? 14.531 -2.443 10.102 1 91.06 24 ASN B O 1
ATOM 1546 N N . ASP B 1 25 ? 13.836 -0.354 9.523 1 95.62 25 ASP B N 1
ATOM 1547 C CA . ASP B 1 25 ? 12.836 -0.334 10.586 1 95.62 25 ASP B CA 1
ATOM 1548 C C . ASP B 1 25 ? 11.75 -1.379 10.344 1 95.62 25 ASP B C 1
ATOM 1550 O O . ASP B 1 25 ? 11.422 -1.687 9.195 1 95.62 25 ASP B O 1
ATOM 1554 N N . ARG B 1 26 ? 11.141 -1.849 11.406 1 96.06 26 ARG B N 1
ATOM 1555 C CA . ARG B 1 26 ? 10.078 -2.85 11.32 1 96.06 26 ARG B CA 1
ATOM 1556 C C . ARG B 1 26 ? 8.898 -2.328 10.5 1 96.06 26 ARG B C 1
ATOM 1558 O O . ARG B 1 26 ? 8.266 -3.084 9.758 1 96.06 26 ARG B O 1
ATOM 1565 N N . LEU B 1 27 ? 8.586 -1.098 10.594 1 97.69 27 LEU B N 1
ATOM 1566 C CA . LEU B 1 27 ? 7.469 -0.515 9.859 1 97.69 27 LEU B CA 1
ATOM 1567 C C . LEU B 1 27 ? 7.762 -0.486 8.359 1 97.69 27 LEU B C 1
ATOM 1569 O O . LEU B 1 27 ? 6.852 -0.646 7.543 1 97.69 27 LEU B O 1
ATOM 1573 N N . ALA B 1 28 ? 9.016 -0.186 8.008 1 97.38 28 ALA B N 1
ATOM 1574 C CA . ALA B 1 28 ? 9.398 -0.202 6.594 1 97.38 28 ALA B CA 1
ATOM 1575 C C . ALA B 1 28 ? 9.188 -1.586 5.988 1 97.38 28 ALA B C 1
ATOM 1577 O O . ALA B 1 28 ? 8.672 -1.709 4.875 1 97.38 28 ALA B O 1
ATOM 1578 N N . MET B 1 29 ? 9.539 -2.588 6.758 1 95.56 29 MET B N 1
ATOM 1579 C CA . MET B 1 29 ? 9.336 -3.969 6.32 1 95.56 29 MET B CA 1
ATOM 1580 C C . MET B 1 29 ? 7.855 -4.309 6.246 1 95.56 29 MET B C 1
ATOM 1582 O O . MET B 1 29 ? 7.402 -4.922 5.277 1 95.56 29 MET B O 1
ATOM 1586 N N . LEU B 1 30 ? 7.18 -3.889 7.215 1 97.5 30 LEU B N 1
ATOM 1587 C CA . LEU B 1 30 ? 5.762 -4.199 7.355 1 97.5 30 LEU B CA 1
ATOM 1588 C C . LEU B 1 30 ? 4.965 -3.639 6.184 1 97.5 30 LEU B C 1
ATOM 1590 O O . LEU B 1 30 ? 4.082 -4.316 5.652 1 97.5 30 LEU B O 1
ATOM 1594 N N . TYR B 1 31 ? 5.281 -2.445 5.781 1 98.12 31 TYR B N 1
ATOM 1595 C CA . TYR B 1 31 ? 4.488 -1.771 4.758 1 98.12 31 TYR B CA 1
ATOM 1596 C C . TYR B 1 31 ? 5.23 -1.751 3.424 1 98.12 31 TYR B C 1
ATOM 1598 O O . TYR B 1 31 ? 4.914 -0.943 2.545 1 98.12 31 TYR B O 1
ATOM 1606 N N . ASN B 1 32 ? 6.25 -2.549 3.387 1 97.62 32 ASN B N 1
ATOM 1607 C CA . ASN B 1 32 ? 6.969 -2.811 2.145 1 97.62 32 ASN B CA 1
ATOM 1608 C C . ASN B 1 32 ? 7.531 -1.527 1.54 1 97.62 32 ASN B C 1
ATOM 1610 O O . ASN B 1 32 ? 7.449 -1.318 0.328 1 97.62 32 ASN B O 1
ATOM 1614 N N . ASP B 1 33 ? 7.969 -0.624 2.385 1 96.81 33 ASP B N 1
ATOM 1615 C CA . ASP B 1 33 ? 8.742 0.561 2.023 1 96.81 33 ASP B CA 1
ATOM 1616 C C . ASP B 1 33 ? 7.891 1.555 1.238 1 96.81 33 ASP B C 1
ATOM 1618 O O . ASP B 1 33 ? 8.422 2.422 0.542 1 96.81 33 ASP B O 1
ATOM 1622 N N . LYS B 1 34 ? 6.547 1.403 1.307 1 95.88 34 LYS B N 1
ATOM 1623 C CA . LYS B 1 34 ? 5.66 2.305 0.578 1 95.88 34 LYS B CA 1
ATOM 1624 C C . LYS B 1 34 ? 4.734 3.055 1.532 1 95.88 34 LYS B C 1
ATOM 1626 O O . LYS B 1 34 ? 3.957 2.438 2.266 1 95.88 34 LYS B O 1
ATOM 1631 N N . SER B 1 35 ? 4.816 4.355 1.458 1 97.19 35 SER B N 1
ATOM 1632 C CA . SER B 1 35 ? 3.949 5.176 2.295 1 97.19 35 SER B CA 1
ATOM 1633 C C . SER B 1 35 ? 3.863 4.621 3.715 1 97.19 35 SER B C 1
ATOM 1635 O O . SER B 1 35 ? 2.77 4.43 4.246 1 97.19 35 SER B O 1
ATOM 1637 N N . ILE B 1 36 ? 5.004 4.398 4.273 1 98.19 36 ILE B N 1
ATOM 1638 C CA . ILE B 1 36 ? 5.133 3.646 5.52 1 98.19 36 ILE B CA 1
ATOM 1639 C C . ILE B 1 36 ? 4.367 4.355 6.633 1 98.19 36 ILE B C 1
ATOM 1641 O O . ILE B 1 36 ? 3.457 3.777 7.234 1 98.19 36 ILE B O 1
ATOM 1645 N N . LEU B 1 37 ? 4.672 5.578 6.844 1 98.44 37 LEU B N 1
ATOM 1646 C CA . LEU B 1 37 ? 4.082 6.332 7.945 1 98.44 37 LEU B CA 1
ATOM 1647 C C . LEU B 1 37 ? 2.592 6.559 7.707 1 98.44 37 LEU B C 1
ATOM 1649 O O . LEU B 1 37 ? 1.779 6.367 8.617 1 98.44 37 LEU B O 1
ATOM 1653 N N . GLU B 1 38 ? 2.193 6.898 6.516 1 98.31 38 GLU B N 1
ATOM 1654 C CA . GLU B 1 38 ? 0.79 7.145 6.203 1 98.31 38 GLU B CA 1
ATOM 1655 C C . GLU B 1 38 ? -0.054 5.895 6.43 1 98.31 38 GLU B C 1
ATOM 1657 O O . GLU B 1 38 ? -1.16 5.973 6.969 1 98.31 38 GLU B O 1
ATOM 1662 N N . ASN B 1 39 ? 0.507 4.758 6.023 1 98.31 39 ASN B N 1
ATOM 1663 C CA . ASN B 1 39 ? -0.195 3.504 6.281 1 98.31 39 ASN B CA 1
ATOM 1664 C C . ASN B 1 39 ? -0.28 3.207 7.777 1 98.31 39 ASN B C 1
ATOM 1666 O O . ASN B 1 39 ? -1.314 2.75 8.266 1 98.31 39 ASN B O 1
ATOM 1670 N N . HIS B 1 40 ? 0.79 3.457 8.422 1 98.62 40 HIS B N 1
ATOM 1671 C CA . HIS B 1 40 ? 0.828 3.229 9.859 1 98.62 40 HIS B CA 1
ATOM 1672 C C . HIS B 1 40 ? -0.159 4.133 10.594 1 98.62 40 HIS B C 1
ATOM 1674 O O . HIS B 1 40 ? -0.875 3.684 11.484 1 98.62 40 HIS B O 1
ATOM 1680 N N . HIS B 1 41 ? -0.145 5.41 10.203 1 98.56 41 HIS B N 1
ATOM 1681 C CA . HIS B 1 41 ? -1.077 6.34 10.828 1 98.56 41 HIS B CA 1
ATOM 1682 C C . HIS B 1 41 ? -2.514 5.84 10.719 1 98.56 41 HIS B C 1
ATOM 1684 O O . HIS B 1 41 ? -3.252 5.832 11.703 1 98.56 41 HIS B O 1
ATOM 1690 N N . CYS B 1 42 ? -2.881 5.449 9.539 1 97.81 42 CYS B N 1
ATOM 1691 C CA . CYS B 1 42 ? -4.238 4.973 9.297 1 97.81 42 CYS B CA 1
ATOM 1692 C C . CYS B 1 42 ? -4.531 3.729 10.125 1 97.81 42 CYS B C 1
ATOM 1694 O O . CYS B 1 42 ? -5.516 3.691 10.867 1 97.81 42 CYS B O 1
ATOM 1696 N N . SER B 1 43 ? -3.691 2.744 9.992 1 97.81 43 SER B N 1
ATOM 1697 C CA . SER B 1 43 ? -3.906 1.471 10.672 1 97.81 43 SER B CA 1
ATOM 1698 C C . SER B 1 43 ? -3.967 1.654 12.188 1 97.81 43 SER B C 1
ATOM 1700 O O . SER B 1 43 ? -4.879 1.148 12.844 1 97.81 43 SER B O 1
ATOM 1702 N N . ALA B 1 44 ? -3.012 2.359 12.688 1 97.44 44 ALA B N 1
ATOM 1703 C CA . ALA B 1 44 ? -2.941 2.572 14.133 1 97.44 44 ALA B CA 1
ATOM 1704 C C . ALA B 1 44 ? -4.152 3.352 14.633 1 97.44 44 ALA B C 1
ATOM 1706 O O . ALA B 1 44 ? -4.734 3.016 15.672 1 97.44 44 ALA B O 1
ATOM 1707 N N . ALA B 1 45 ? -4.531 4.367 13.93 1 96.81 45 ALA B N 1
ATOM 1708 C CA . ALA B 1 45 ? -5.656 5.199 14.344 1 96.81 45 ALA B CA 1
ATOM 1709 C C . ALA B 1 45 ? -6.961 4.406 14.312 1 96.81 45 ALA B C 1
ATOM 1711 O O . ALA B 1 45 ? -7.773 4.504 15.234 1 96.81 45 ALA B O 1
ATOM 1712 N N . PHE B 1 46 ? -7.176 3.656 13.273 1 95.06 46 PHE B N 1
ATOM 1713 C CA . PHE B 1 46 ? -8.422 2.908 13.164 1 95.06 46 PHE B CA 1
ATOM 1714 C C . PHE B 1 46 ? -8.484 1.796 14.203 1 95.06 46 P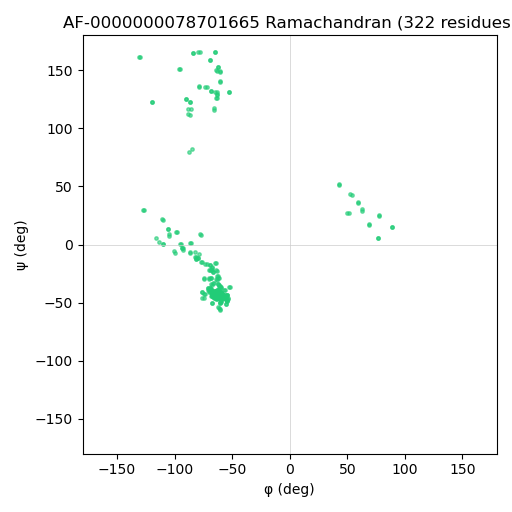HE B C 1
ATOM 1716 O O . PHE B 1 46 ? -9.562 1.431 14.672 1 95.06 46 PHE B O 1
ATOM 1723 N N . ASN B 1 47 ? -7.309 1.263 14.617 1 93.62 47 ASN B N 1
ATOM 1724 C CA . ASN B 1 47 ? -7.273 0.287 15.703 1 93.62 47 ASN B CA 1
ATOM 1725 C C . ASN B 1 47 ? -7.785 0.885 17 1 93.62 47 ASN B C 1
ATOM 1727 O O . ASN B 1 47 ? -8.383 0.182 17.828 1 93.62 47 ASN B O 1
ATOM 1731 N N . VAL B 1 48 ? -7.508 2.113 17.141 1 93.88 48 VAL B N 1
ATOM 1732 C CA . VAL B 1 48 ? -8.008 2.814 18.328 1 93.88 48 VAL B CA 1
ATOM 1733 C C . VAL B 1 48 ? -9.5 3.121 18.156 1 93.88 48 VAL B C 1
ATOM 1735 O O . VAL B 1 48 ? -10.289 2.936 19.078 1 93.88 48 VAL B O 1
ATOM 1738 N N . LEU B 1 49 ? -9.883 3.52 16.969 1 91.75 49 LEU B N 1
ATOM 1739 C CA . LEU B 1 49 ? -11.227 4.008 16.703 1 91.75 49 LEU B CA 1
ATOM 1740 C C . LEU B 1 49 ? -12.25 2.873 16.781 1 91.75 49 LEU B C 1
ATOM 1742 O O . LEU B 1 49 ? -13.406 3.096 17.125 1 91.75 49 LEU B O 1
ATOM 1746 N N . ILE B 1 50 ? -11.875 1.653 16.484 1 87.31 50 ILE B N 1
ATOM 1747 C CA . ILE B 1 50 ? -12.812 0.543 16.391 1 87.31 50 ILE B CA 1
ATOM 1748 C C . ILE B 1 50 ? -13.117 0.003 17.781 1 87.31 50 ILE B C 1
ATOM 1750 O O . ILE B 1 50 ? -14.023 -0.812 17.953 1 87.31 50 ILE B O 1
ATOM 1754 N N . GLN B 1 51 ? -12.336 0.466 18.734 1 89.5 51 GLN B N 1
ATOM 1755 C CA . GLN B 1 51 ? -12.648 0.046 20.094 1 89.5 51 GLN B CA 1
ATOM 1756 C C . GLN B 1 51 ? -14.047 0.504 20.5 1 89.5 51 GLN B C 1
ATOM 1758 O O . GLN B 1 51 ? -14.469 1.607 20.156 1 89.5 51 GLN B O 1
ATOM 1763 N N . PRO B 1 52 ? -14.734 -0.34 21.203 1 86.88 52 PRO B N 1
ATOM 1764 C CA . PRO B 1 52 ? -16.125 -0.045 21.547 1 86.88 52 PRO B CA 1
ATOM 1765 C C . PRO B 1 52 ? -16.297 1.322 22.203 1 86.88 52 PRO B C 1
ATOM 1767 O O . PRO B 1 52 ? -17.281 2.02 21.953 1 86.88 52 PRO B O 1
ATOM 1770 N N . LYS B 1 53 ? -15.391 1.756 23.016 1 88.62 53 LYS B N 1
ATOM 1771 C CA . LYS B 1 53 ? -15.5 3.02 23.734 1 88.62 53 LYS B CA 1
ATOM 1772 C C . LYS B 1 53 ? -15.312 4.207 22.797 1 88.62 53 LYS B C 1
ATOM 1774 O O . LYS B 1 53 ? -15.711 5.328 23.125 1 88.62 53 LYS B O 1
ATOM 1779 N N . ASN B 1 54 ? -14.758 3.973 21.609 1 85.06 54 ASN B N 1
ATOM 1780 C CA . ASN B 1 54 ? -14.391 5.051 20.703 1 85.06 54 ASN B CA 1
ATOM 1781 C C . ASN B 1 54 ? -15.211 5 19.406 1 85.06 54 ASN B C 1
ATOM 1783 O O . ASN B 1 54 ? -14.984 5.785 18.5 1 85.06 54 ASN B O 1
ATOM 1787 N N . HIS B 1 55 ? -16.109 4.16 19.344 1 75.12 55 HIS B N 1
ATOM 1788 C CA . HIS B 1 55 ? -16.656 3.799 18.047 1 75.12 55 HIS B CA 1
ATOM 1789 C C . HIS B 1 55 ? -17.797 4.727 17.656 1 75.12 55 HIS B C 1
ATOM 1791 O O . HIS B 1 55 ? -18.969 4.34 17.703 1 75.12 55 HIS B O 1
ATOM 1797 N N . PHE B 1 56 ? -17.438 5.875 17.188 1 81.75 56 PHE B N 1
ATOM 1798 C CA . PHE B 1 56 ? -18.438 6.867 16.812 1 81.75 56 PHE B CA 1
ATOM 1799 C C . PHE B 1 56 ? -19.047 6.543 15.453 1 81.75 56 PHE B C 1
ATOM 1801 O O . PHE B 1 56 ? -20.031 7.156 15.039 1 81.75 56 PHE B O 1
ATOM 1808 N N . LEU B 1 57 ? -18.438 5.535 14.789 1 80.62 57 LEU B N 1
ATOM 1809 C CA . LEU B 1 57 ? -18.938 5.113 13.484 1 80.62 57 LEU B CA 1
ATOM 1810 C C . LEU B 1 57 ? -19.844 3.898 13.617 1 80.62 57 LEU B C 1
ATOM 1812 O O . LEU B 1 57 ? -20.266 3.314 12.609 1 80.62 57 LEU B O 1
ATOM 1816 N N . GLU B 1 58 ? -20.188 3.58 14.758 1 77.75 58 GLU B N 1
ATOM 1817 C CA . GLU B 1 58 ? -20.938 2.363 15.039 1 77.75 58 GLU B CA 1
ATOM 1818 C C . GLU B 1 58 ? -22.312 2.391 14.367 1 77.75 58 GLU B C 1
ATOM 1820 O O . GLU B 1 58 ? -22.859 1.342 14.016 1 77.75 58 GLU B O 1
ATOM 1825 N N . SER B 1 59 ? -22.781 3.508 14.172 1 81.94 59 SER B N 1
ATOM 1826 C CA . SER B 1 59 ? -24.125 3.637 13.641 1 81.94 59 SER B CA 1
ATOM 1827 C C . SER B 1 59 ? -24.141 3.457 12.125 1 81.94 59 SER B C 1
ATOM 1829 O O . SER B 1 59 ? -25.203 3.258 11.523 1 81.94 59 SER B O 1
ATOM 1831 N N . LEU B 1 60 ? -23 3.471 11.5 1 85.62 60 LEU B N 1
ATOM 1832 C CA . LEU B 1 60 ? -22.922 3.342 10.055 1 85.62 60 LEU B CA 1
ATOM 1833 C C . LEU B 1 60 ? -23.078 1.884 9.625 1 85.62 60 LEU B C 1
ATOM 1835 O O . LEU B 1 60 ? -22.547 0.984 10.281 1 85.62 60 LEU B O 1
ATOM 1839 N N . ASP B 1 61 ? -23.906 1.799 8.57 1 86.62 61 ASP B N 1
ATOM 1840 C CA . ASP B 1 61 ? -23.969 0.482 7.945 1 86.62 61 ASP B CA 1
ATOM 1841 C C . ASP B 1 61 ? -22.625 0.097 7.332 1 86.62 61 ASP B C 1
ATOM 1843 O O . ASP B 1 61 ? -21.719 0.935 7.211 1 86.62 61 ASP B O 1
ATOM 1847 N N . ARG B 1 62 ? -22.531 -1.172 7.031 1 86.12 62 ARG B N 1
ATOM 1848 C CA . ARG B 1 62 ? -21.281 -1.729 6.535 1 86.12 62 ARG B CA 1
ATOM 1849 C C . ARG B 1 62 ? -20.797 -0.982 5.297 1 86.12 62 ARG B C 1
ATOM 1851 O O . ARG B 1 62 ? -19.625 -0.608 5.203 1 86.12 62 ARG B O 1
ATOM 1858 N N . LYS B 1 63 ? -21.672 -0.738 4.359 1 88.94 63 LYS B N 1
ATOM 1859 C CA . LYS B 1 63 ? -21.297 -0.127 3.09 1 88.94 63 LYS B CA 1
ATOM 1860 C C . LYS B 1 63 ? -20.844 1.317 3.287 1 88.94 63 LYS B C 1
ATOM 1862 O O . LYS B 1 63 ? -19.766 1.7 2.85 1 88.94 63 LYS B O 1
ATOM 1867 N N . PRO B 1 64 ? -21.625 2.125 3.979 1 91.38 64 PRO B N 1
ATOM 1868 C CA . PRO B 1 64 ? -21.156 3.492 4.238 1 91.38 64 PRO B CA 1
ATOM 1869 C C . PRO B 1 64 ? -19.875 3.537 5.055 1 91.38 64 PRO B C 1
ATOM 1871 O O . PRO B 1 64 ? -19.031 4.414 4.84 1 91.38 64 PRO B O 1
ATOM 1874 N N . TYR B 1 65 ? -19.719 2.643 5.945 1 91 65 TYR B N 1
ATOM 1875 C CA . TYR B 1 65 ? -18.5 2.594 6.738 1 91 65 TYR B CA 1
ATOM 1876 C C . TYR B 1 65 ? -17.297 2.301 5.859 1 91 65 TYR B C 1
ATOM 1878 O O . TYR B 1 65 ? -16.25 2.941 5.996 1 91 65 TYR B O 1
ATOM 1886 N N . LYS B 1 66 ? -17.438 1.328 5.008 1 91.44 66 LYS B N 1
ATOM 1887 C CA . LYS B 1 66 ? -16.344 0.961 4.109 1 91.44 66 LYS B CA 1
ATOM 1888 C C . LYS B 1 66 ? -15.938 2.139 3.229 1 91.44 66 LYS B C 1
ATOM 1890 O O . LYS B 1 66 ? -14.75 2.375 3.01 1 91.44 66 LYS B O 1
ATOM 1895 N N . LEU B 1 67 ? -16.906 2.828 2.732 1 92.12 67 LEU B N 1
ATOM 1896 C CA . LEU B 1 67 ? -16.625 3.99 1.895 1 92.12 67 LEU B CA 1
ATOM 1897 C C . LEU B 1 67 ? -15.953 5.094 2.701 1 92.12 67 LEU B C 1
ATOM 1899 O O . LEU B 1 67 ? -15.016 5.73 2.223 1 92.12 67 LEU B O 1
ATOM 1903 N N . PHE B 1 68 ? -16.516 5.316 3.855 1 94.31 68 PHE B N 1
ATOM 1904 C CA . PHE B 1 68 ? -15.945 6.316 4.75 1 94.31 68 PHE B CA 1
ATOM 1905 C C . PHE B 1 68 ? -14.477 6.02 5.031 1 94.31 68 PHE B C 1
ATOM 1907 O O . PHE B 1 68 ? -13.617 6.883 4.855 1 94.31 68 PHE B O 1
ATOM 1914 N N . ARG B 1 69 ? -14.195 4.777 5.441 1 94.81 69 ARG B N 1
ATOM 1915 C CA . ARG B 1 69 ? -12.836 4.379 5.789 1 94.81 69 ARG B CA 1
ATOM 1916 C C . ARG B 1 69 ? -11.914 4.465 4.574 1 94.81 69 ARG B C 1
ATOM 1918 O O . ARG B 1 69 ? -10.789 4.957 4.676 1 94.81 69 ARG B O 1
ATOM 1925 N N . ALA B 1 70 ? -12.383 4.008 3.451 1 95.62 70 ALA B N 1
ATOM 1926 C CA . ALA B 1 70 ? -11.594 4.074 2.223 1 95.62 70 ALA B CA 1
ATOM 1927 C C . ALA B 1 70 ? -11.203 5.512 1.899 1 95.62 70 ALA B C 1
ATOM 1929 O O . ALA B 1 70 ? -10.062 5.781 1.519 1 95.62 70 ALA B O 1
ATOM 1930 N N . ASN B 1 71 ? -12.164 6.406 2.047 1 96.44 71 ASN B N 1
ATOM 1931 C CA . ASN B 1 71 ? -11.898 7.812 1.778 1 96.44 71 ASN B CA 1
ATOM 1932 C C . ASN B 1 71 ? -10.859 8.383 2.746 1 96.44 71 ASN B C 1
ATOM 1934 O O . ASN B 1 71 ? -9.977 9.133 2.34 1 96.44 71 ASN B O 1
ATOM 1938 N N . VAL B 1 72 ? -11.047 8.023 3.969 1 97.5 72 VAL B N 1
ATOM 1939 C CA . VAL B 1 72 ? -10.117 8.516 4.98 1 97.5 72 VAL B CA 1
ATOM 1940 C C . VAL B 1 72 ? -8.711 8.008 4.676 1 97.5 72 VAL B C 1
ATOM 1942 O O . VAL B 1 72 ? -7.75 8.781 4.703 1 97.5 72 VAL B O 1
ATOM 1945 N N . VAL B 1 73 ? -8.594 6.781 4.359 1 97.94 73 VAL B N 1
ATOM 1946 C CA . VAL B 1 73 ? -7.297 6.18 4.051 1 97.94 73 VAL B CA 1
ATOM 1947 C C . VAL B 1 73 ? -6.672 6.891 2.854 1 97.94 73 VAL B C 1
ATOM 1949 O O . VAL B 1 73 ? -5.496 7.266 2.891 1 97.94 73 VAL B O 1
ATOM 1952 N N . GLU B 1 74 ? -7.434 7.105 1.848 1 97.31 74 GLU B N 1
ATOM 1953 C CA . GLU B 1 74 ? -6.922 7.754 0.643 1 97.31 74 GLU B CA 1
ATOM 1954 C C . GLU B 1 74 ? -6.457 9.18 0.935 1 97.31 74 GLU B C 1
ATOM 1956 O O . GLU B 1 74 ? -5.453 9.633 0.385 1 97.31 74 GLU B O 1
ATOM 1961 N N . MET B 1 75 ? -7.188 9.836 1.719 1 97.56 75 MET B N 1
ATOM 1962 C CA . MET B 1 75 ? -6.816 11.203 2.084 1 97.56 75 MET B CA 1
ATOM 1963 C C . MET B 1 75 ? -5.504 11.219 2.863 1 97.56 75 MET B C 1
ATOM 1965 O O . MET B 1 75 ? -4.648 12.078 2.631 1 97.56 75 MET B O 1
ATOM 1969 N N . VAL B 1 76 ? -5.367 10.305 3.768 1 98.12 76 VAL B N 1
ATOM 1970 C CA . VAL B 1 76 ? -4.137 10.227 4.555 1 98.12 76 VAL B CA 1
ATOM 1971 C C . VAL B 1 76 ? -2.969 9.844 3.65 1 98.12 76 VAL B C 1
ATOM 1973 O O . VAL B 1 76 ? -1.884 10.422 3.752 1 98.12 76 VAL B O 1
ATOM 1976 N N . LEU B 1 77 ? -3.18 8.938 2.781 1 97.31 77 LEU B N 1
ATOM 1977 C CA . LEU B 1 77 ? -2.135 8.516 1.856 1 97.31 77 LEU B CA 1
ATOM 1978 C C . LEU B 1 77 ? -1.694 9.672 0.968 1 97.31 77 LEU B C 1
ATOM 1980 O O . LEU B 1 77 ? -0.528 9.758 0.577 1 97.31 77 LEU B O 1
ATOM 1984 N N . ALA B 1 78 ? -2.541 10.594 0.694 1 96.5 78 ALA B N 1
ATOM 1985 C CA . ALA B 1 78 ? -2.256 11.734 -0.174 1 96.5 78 ALA B CA 1
ATOM 1986 C C . ALA B 1 78 ? -1.255 12.688 0.478 1 96.5 78 ALA B C 1
ATOM 1988 O O . ALA B 1 78 ? -0.677 13.539 -0.193 1 96.5 78 ALA B O 1
ATOM 1989 N N . THR B 1 79 ? -1.091 12.586 1.738 1 96.31 79 THR B N 1
ATOM 1990 C CA . THR B 1 79 ? -0.16 13.469 2.426 1 96.31 79 THR B CA 1
ATOM 1991 C C . THR B 1 79 ? 1.276 12.984 2.254 1 96.31 79 THR B C 1
ATOM 1993 O O . THR B 1 79 ? 2.223 13.695 2.604 1 96.31 79 THR B O 1
ATOM 1996 N N . ASP B 1 80 ? 1.402 11.773 1.751 1 94.94 80 ASP B N 1
ATOM 1997 C CA . ASP B 1 80 ? 2.725 11.312 1.344 1 94.94 80 ASP B CA 1
ATOM 1998 C C . ASP B 1 80 ? 3.273 12.156 0.195 1 94.94 80 ASP B C 1
ATOM 2000 O O . ASP B 1 80 ? 2.66 12.234 -0.871 1 94.94 80 ASP B O 1
ATOM 2004 N N . LEU B 1 81 ? 4.418 12.664 0.39 1 90.31 81 LEU B N 1
ATOM 2005 C CA . LEU B 1 81 ? 4.992 13.602 -0.571 1 90.31 81 LEU B CA 1
ATOM 2006 C C . LEU B 1 81 ? 5.363 12.883 -1.867 1 90.31 81 LEU B C 1
ATOM 2008 O O . LEU B 1 81 ? 5.473 13.516 -2.92 1 90.31 81 LEU B O 1
ATOM 2012 N N . THR B 1 82 ? 5.559 11.578 -1.818 1 88.94 82 THR B N 1
ATOM 2013 C CA . THR B 1 82 ? 5.922 10.844 -3.027 1 88.94 82 THR B CA 1
ATOM 2014 C C . THR B 1 82 ? 4.766 10.844 -4.027 1 88.94 82 THR B C 1
ATOM 2016 O O . THR B 1 82 ? 4.969 10.602 -5.219 1 88.94 82 THR B O 1
ATOM 2019 N N . GLN B 1 83 ? 3.621 11.102 -3.537 1 88 83 GLN B N 1
ATOM 2020 C CA . GLN B 1 83 ? 2.445 11.109 -4.402 1 88 83 GLN B CA 1
ATOM 2021 C C . GLN B 1 83 ? 2.125 12.523 -4.883 1 88 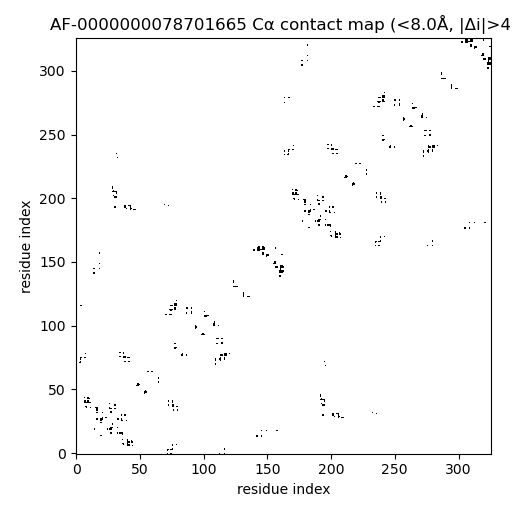83 GLN B C 1
ATOM 2023 O O . GLN B 1 83 ? 1.192 12.727 -5.66 1 88 83 GLN B O 1
ATOM 2028 N N . HIS B 1 84 ? 2.898 13.438 -4.492 1 85.88 84 HIS B N 1
ATOM 2029 C CA . HIS B 1 84 ? 2.578 14.852 -4.691 1 85.88 84 HIS B CA 1
ATOM 2030 C C . HIS B 1 84 ? 2.436 15.18 -6.176 1 85.88 84 HIS B C 1
ATOM 2032 O O . HIS B 1 84 ? 1.388 15.664 -6.609 1 85.88 84 HIS B O 1
ATOM 2038 N N . PHE B 1 85 ? 3.414 14.781 -6.91 1 86.69 85 PHE B N 1
ATOM 2039 C CA . PHE B 1 85 ? 3.438 15.211 -8.305 1 86.69 85 PHE B CA 1
ATOM 2040 C C . PHE B 1 85 ? 2.348 14.508 -9.102 1 86.69 85 PHE B C 1
ATOM 2042 O O . PHE B 1 85 ? 1.702 15.117 -9.961 1 86.69 85 PHE B O 1
ATOM 2049 N N . SER B 1 86 ? 2.148 13.258 -8.766 1 88.94 86 SER B N 1
ATOM 2050 C CA . SER B 1 86 ? 1.112 12.516 -9.477 1 88.94 86 SER B CA 1
ATOM 2051 C C . SER B 1 86 ? -0.272 13.094 -9.195 1 88.94 86 SER B C 1
ATOM 2053 O O . SER B 1 86 ? -1.072 13.281 -10.117 1 88.94 86 SER B O 1
ATOM 2055 N N . LEU B 1 87 ? -0.541 13.461 -7.992 1 90.56 87 LEU B N 1
ATOM 2056 C CA . LEU B 1 87 ? -1.834 14.016 -7.605 1 90.56 87 LEU B CA 1
ATOM 2057 C C . LEU B 1 87 ? -2.031 15.406 -8.203 1 90.56 87 LEU B C 1
ATOM 2059 O O . LEU B 1 87 ? -3.109 15.719 -8.711 1 90.56 87 LEU B O 1
ATOM 2063 N N . LEU B 1 88 ? -0.974 16.172 -8.172 1 90.94 88 LEU B N 1
ATOM 2064 C CA . LEU B 1 88 ? -1.035 17.531 -8.719 1 90.94 88 LEU B CA 1
ATOM 2065 C C . LEU B 1 88 ? -1.288 17.5 -10.219 1 90.94 88 LEU B C 1
ATOM 2067 O O . LEU B 1 88 ? -2.064 18.297 -10.742 1 90.94 88 LEU B O 1
ATOM 2071 N N . THR B 1 89 ? -0.629 16.578 -10.867 1 89.94 89 THR B N 1
ATOM 2072 C CA . THR B 1 89 ? -0.787 16.453 -12.312 1 89.94 89 THR B CA 1
ATOM 2073 C C . THR B 1 89 ? -2.221 16.062 -12.664 1 89.94 89 THR B C 1
ATOM 2075 O O . THR B 1 89 ? -2.816 16.641 -13.578 1 89.94 89 THR B O 1
ATOM 2078 N N . THR B 1 90 ? -2.73 15.117 -11.953 1 86.88 90 THR B N 1
ATOM 2079 C CA . THR B 1 90 ? -4.105 14.688 -12.18 1 86.88 90 THR B CA 1
ATOM 2080 C C . THR B 1 90 ? -5.078 15.836 -11.945 1 86.88 90 THR B C 1
ATOM 2082 O O . THR B 1 90 ? -6 16.047 -12.734 1 86.88 90 THR B O 1
ATOM 2085 N N . PHE B 1 91 ? -4.879 16.594 -10.938 1 91.25 91 PHE B N 1
ATOM 2086 C CA . PHE B 1 91 ? -5.727 17.719 -10.57 1 91.25 91 PHE B CA 1
ATOM 2087 C C . PHE B 1 91 ? -5.645 18.812 -11.625 1 91.25 91 PHE B C 1
ATOM 2089 O O . PHE B 1 91 ? -6.672 19.328 -12.086 1 91.25 91 PHE B O 1
ATOM 2096 N N . LYS B 1 92 ? -4.453 19.078 -12.023 1 90.94 92 LYS B N 1
ATOM 2097 C CA . LYS B 1 92 ? -4.238 20.141 -12.992 1 90.94 92 LYS B CA 1
ATOM 2098 C C . LYS B 1 92 ? -4.816 19.781 -14.359 1 90.94 92 LYS B C 1
ATOM 2100 O O . LYS B 1 92 ? -5.312 20.641 -15.078 1 90.94 92 LYS B O 1
ATOM 2105 N N . LYS B 1 93 ? -4.656 18.531 -14.727 1 87 93 LYS B N 1
ATOM 2106 C CA . LYS B 1 93 ? -5.207 18.078 -16 1 87 93 LYS B CA 1
ATOM 2107 C C . LYS B 1 93 ? -6.711 18.328 -16.078 1 87 93 LYS B C 1
ATOM 2109 O O . LYS B 1 93 ? -7.219 18.781 -17.094 1 87 93 LYS B O 1
ATOM 2114 N N . LYS B 1 94 ? -7.332 18.125 -15.023 1 86.38 94 LYS B N 1
ATOM 2115 C CA . LYS B 1 94 ? -8.781 18.328 -14.984 1 86.38 94 LYS B CA 1
ATOM 2116 C C . LYS B 1 94 ? -9.125 19.812 -14.977 1 86.38 94 LYS B C 1
ATOM 2118 O O . LYS B 1 94 ? -10.062 20.234 -15.664 1 86.38 94 LYS B O 1
ATOM 2123 N N . VAL B 1 95 ? -8.438 20.562 -14.242 1 85.81 95 VAL B N 1
ATOM 2124 C CA . VAL B 1 95 ? -8.672 22 -14.141 1 85.81 95 VAL B CA 1
ATOM 2125 C C . VAL B 1 95 ? -8.406 22.656 -15.484 1 85.81 95 VAL B C 1
ATOM 2127 O O . VAL B 1 95 ? -9.195 23.484 -15.945 1 85.81 95 VAL B O 1
ATOM 2130 N N . ASN B 1 96 ? -7.41 22.234 -16.141 1 86.31 96 ASN B N 1
ATOM 2131 C CA . ASN B 1 96 ? -7.012 22.828 -17.406 1 86.31 96 ASN B CA 1
ATOM 2132 C C . ASN B 1 96 ? -7.953 22.438 -18.547 1 86.31 96 ASN B C 1
ATOM 2134 O O . ASN B 1 96 ? -8.094 23.172 -19.516 1 86.31 96 ASN B O 1
ATOM 2138 N N . ALA B 1 97 ? -8.523 21.266 -18.406 1 83.56 97 ALA B N 1
ATOM 2139 C CA . ALA B 1 97 ? -9.492 20.844 -19.406 1 83.56 97 ALA B CA 1
ATOM 2140 C C . ALA B 1 97 ? -10.844 21.531 -19.203 1 83.56 97 ALA B C 1
ATOM 2142 O O . ALA B 1 97 ? -11.797 21.281 -19.938 1 83.56 97 ALA B O 1
ATOM 2143 N N . PHE B 1 98 ? -10.75 22.469 -18.281 1 70.56 98 PHE B N 1
ATOM 2144 C CA . PHE B 1 98 ? -11.945 23.219 -17.922 1 70.56 98 PHE B CA 1
ATOM 2145 C C . PHE B 1 98 ? -13.094 22.266 -17.578 1 70.56 98 PHE B C 1
ATOM 2147 O O . PHE B 1 98 ? -14.25 22.531 -17.922 1 70.56 98 PHE B O 1
ATOM 2154 N N . GLU B 1 99 ? -12.656 21.203 -17.172 1 76.12 99 GLU B N 1
ATOM 2155 C CA . GLU B 1 99 ? -13.656 20.266 -16.672 1 76.12 99 GLU B CA 1
ATOM 2156 C C . GLU B 1 99 ? -13.953 20.516 -15.203 1 76.12 99 GLU B C 1
ATOM 2158 O O . GLU B 1 99 ? -13.039 20.766 -14.414 1 76.12 99 GLU B O 1
ATOM 2163 N N . TRP B 1 100 ? -15.117 20.75 -14.906 1 80 100 TRP B N 1
ATOM 2164 C CA . TRP B 1 100 ? -15.523 20.906 -13.516 1 80 100 TRP B CA 1
ATOM 2165 C C . TRP B 1 100 ? -15.516 19.578 -12.781 1 80 100 TRP B C 1
ATOM 2167 O O . TRP B 1 100 ? -15.75 18.531 -13.391 1 80 100 TRP B O 1
ATOM 2177 N N . PHE B 1 101 ? -14.977 19.672 -11.609 1 83.56 101 PHE B N 1
ATOM 2178 C CA . PHE B 1 101 ? -15.125 18.484 -10.766 1 83.56 101 PHE B CA 1
ATOM 2179 C C . PHE B 1 101 ? -16.594 18.25 -10.414 1 83.56 101 PHE B C 1
ATOM 2181 O O . PHE B 1 101 ? -17.266 19.141 -9.883 1 83.56 101 PHE B O 1
ATOM 2188 N N . ILE B 1 102 ? -17 17.141 -10.883 1 86.81 102 ILE B N 1
ATOM 2189 C CA . ILE B 1 102 ? -18.375 16.75 -10.586 1 86.81 102 ILE B CA 1
ATOM 2190 C C . ILE B 1 102 ? -18.422 15.984 -9.266 1 86.81 102 ILE B C 1
ATOM 2192 O O . ILE B 1 102 ? -17.969 14.844 -9.188 1 86.81 102 ILE B O 1
ATOM 2196 N N . LEU B 1 103 ? -19 16.516 -8.273 1 87.06 103 LEU B N 1
ATOM 2197 C CA . LEU B 1 103 ? -18.953 16.016 -6.906 1 87.06 103 LEU B CA 1
ATOM 2198 C C . LEU B 1 103 ? -19.719 14.695 -6.789 1 87.06 103 LEU B C 1
ATOM 2200 O O . LEU B 1 103 ? -19.469 13.914 -5.871 1 87.06 103 LEU B O 1
ATOM 2204 N N . ASP B 1 104 ? -20.594 14.492 -7.711 1 89.12 104 ASP B N 1
ATOM 2205 C CA . ASP B 1 104 ? -21.359 13.242 -7.684 1 89.12 104 ASP B CA 1
ATOM 2206 C C . ASP B 1 104 ? -20.516 12.07 -8.188 1 89.12 104 ASP B C 1
ATOM 2208 O O . ASP B 1 104 ? -20.875 10.914 -7.98 1 89.12 104 ASP B O 1
ATOM 2212 N N . TRP B 1 105 ? -19.469 12.469 -8.797 1 89.12 105 TRP B N 1
ATOM 2213 C CA . TRP B 1 105 ? -18.562 11.43 -9.266 1 89.12 105 TRP B CA 1
ATOM 2214 C C . TRP B 1 105 ? -17.516 11.094 -8.203 1 89.12 105 TRP B C 1
ATOM 2216 O O . TRP B 1 105 ? -16.812 11.977 -7.723 1 89.12 105 TRP B O 1
ATOM 2226 N N . LYS B 1 106 ? -17.453 9.852 -7.879 1 90.31 106 LYS B N 1
ATOM 2227 C CA . LYS B 1 106 ? -16.609 9.352 -6.797 1 90.31 106 LYS B CA 1
ATOM 2228 C C . LYS B 1 106 ? -15.148 9.781 -6.988 1 90.31 106 LYS B C 1
ATOM 2230 O O . LYS B 1 106 ? -14.516 10.273 -6.059 1 90.31 106 LYS B O 1
ATOM 2235 N N . ASP B 1 107 ? -14.648 9.578 -8.211 1 89.69 107 ASP B N 1
ATOM 2236 C CA . ASP B 1 107 ? -13.242 9.875 -8.477 1 89.69 107 ASP B CA 1
ATOM 2237 C C . ASP B 1 107 ? -12.961 11.367 -8.352 1 89.69 107 ASP B C 1
ATOM 2239 O O . ASP B 1 107 ? -11.914 11.766 -7.832 1 89.69 107 ASP B O 1
ATOM 2243 N N . ASP B 1 108 ? -13.859 12.18 -8.828 1 91.62 108 ASP B N 1
ATOM 2244 C CA . ASP B 1 108 ? -13.719 13.633 -8.711 1 91.62 108 ASP B CA 1
ATOM 2245 C C . ASP B 1 108 ? -13.742 14.062 -7.25 1 91.62 108 ASP B C 1
ATOM 2247 O O . ASP B 1 108 ? -12.914 14.883 -6.824 1 91.62 108 ASP B O 1
ATOM 2251 N N . ARG B 1 109 ? -14.664 13.523 -6.562 1 93.75 109 ARG B N 1
ATOM 2252 C CA . ARG B 1 109 ? -14.797 13.859 -5.145 1 93.75 109 ARG B CA 1
ATOM 2253 C C . ARG B 1 109 ? -13.539 13.461 -4.375 1 93.75 109 ARG B C 1
ATOM 2255 O O . ARG B 1 109 ? -13.031 14.234 -3.562 1 93.75 109 ARG B O 1
ATOM 2262 N N . LEU B 1 110 ? -13.062 12.297 -4.633 1 94.44 110 LEU B N 1
ATOM 2263 C CA . LEU B 1 110 ? -11.875 11.812 -3.941 1 94.44 110 LEU B CA 1
ATOM 2264 C C . LEU B 1 110 ? -10.664 12.672 -4.27 1 94.44 110 LEU B C 1
ATOM 2266 O O . LEU B 1 110 ? -9.883 13.023 -3.381 1 94.44 110 LEU B O 1
ATOM 2270 N N . THR B 1 111 ? -10.539 13 -5.543 1 93.88 111 THR B N 1
ATOM 2271 C CA . THR B 1 111 ? -9.414 13.82 -5.961 1 93.88 111 THR B CA 1
ATOM 2272 C C . THR B 1 111 ? -9.438 15.172 -5.25 1 93.88 111 THR B C 1
ATOM 2274 O O . THR B 1 111 ? -8.398 15.656 -4.789 1 93.88 111 THR B O 1
ATOM 2277 N N . LEU B 1 112 ? -10.555 15.75 -5.172 1 94.25 112 LEU B N 1
ATOM 2278 C CA . LEU B 1 112 ? -10.695 17.031 -4.484 1 94.25 112 LEU B CA 1
ATOM 2279 C C . LEU B 1 112 ? -10.367 16.891 -3.004 1 94.25 112 LEU B C 1
ATOM 2281 O O . LEU B 1 112 ? -9.695 17.75 -2.432 1 94.25 112 LEU B O 1
ATOM 2285 N N . MET B 1 113 ? -10.852 15.836 -2.408 1 96.25 113 MET B N 1
ATOM 2286 C CA . MET B 1 113 ? -10.578 15.586 -0.995 1 96.25 113 MET B CA 1
ATOM 2287 C C . MET B 1 113 ? -9.086 15.391 -0.75 1 96.25 113 MET B C 1
ATOM 2289 O O . MET B 1 113 ? -8.539 15.914 0.222 1 96.25 113 MET B O 1
ATOM 2293 N N . GLN B 1 114 ? -8.484 14.656 -1.632 1 96.69 114 GLN B N 1
ATOM 2294 C CA . GLN B 1 114 ? -7.043 14.438 -1.524 1 96.69 114 GLN B CA 1
ATOM 2295 C C . GLN B 1 114 ? -6.273 15.75 -1.647 1 96.69 114 GLN B C 1
ATOM 2297 O O . GLN B 1 114 ? -5.352 16.016 -0.875 1 96.69 114 GLN B O 1
ATOM 2302 N N . MET B 1 115 ? -6.633 16.562 -2.568 1 94.69 115 MET B N 1
ATOM 2303 C CA . MET B 1 115 ? -5.965 17.844 -2.791 1 94.69 115 MET B CA 1
ATOM 2304 C C . MET B 1 115 ? -6.148 18.766 -1.593 1 94.69 115 MET B C 1
ATOM 2306 O O . MET B 1 115 ? -5.215 19.453 -1.186 1 94.69 115 MET B O 1
ATOM 2310 N N . LEU B 1 116 ? -7.355 18.812 -1.118 1 95.69 116 LEU B N 1
ATOM 2311 C CA . LEU B 1 116 ? -7.625 19.641 0.056 1 95.69 116 LEU B CA 1
ATOM 2312 C C . LEU B 1 116 ? -6.781 19.188 1.242 1 95.69 116 LEU B C 1
ATOM 2314 O O . LEU B 1 116 ? -6.242 20.016 1.978 1 95.69 116 LEU B O 1
ATOM 2318 N N . MET B 1 117 ? -6.703 17.859 1.387 1 96.81 117 MET B N 1
ATOM 2319 C CA . MET B 1 117 ? -5.895 17.312 2.469 1 96.81 117 MET B CA 1
ATOM 2320 C C . MET B 1 117 ? -4.426 17.703 2.301 1 96.81 117 MET B C 1
ATOM 2322 O O . MET B 1 117 ? -3.762 18.062 3.271 1 96.81 117 MET B O 1
ATOM 2326 N N . LYS B 1 118 ? -3.93 17.547 1.097 1 95.06 118 LYS B N 1
ATOM 2327 C CA . LYS B 1 118 ? -2.541 17.891 0.805 1 95.06 118 LYS B CA 1
ATOM 2328 C C . LYS B 1 118 ? -2.264 19.359 1.082 1 95.06 118 LYS B C 1
ATOM 2330 O O . LYS B 1 118 ? -1.243 19.703 1.681 1 95.06 118 LYS B O 1
ATOM 2335 N N . CYS B 1 119 ? -3.143 20.219 0.661 1 93.62 119 CYS B N 1
ATOM 2336 C CA . CYS B 1 119 ? -2.996 21.656 0.891 1 93.62 119 CYS B CA 1
ATOM 2337 C C . CYS B 1 119 ? -2.994 21.969 2.383 1 93.62 119 CYS B C 1
ATOM 2339 O O . CYS B 1 119 ? -2.203 22.797 2.846 1 93.62 119 CYS B O 1
ATOM 2341 N N . ALA B 1 120 ? -3.893 21.312 3.043 1 94.62 120 ALA B N 1
ATOM 2342 C CA . ALA B 1 120 ? -3.975 21.531 4.484 1 94.62 120 ALA B CA 1
ATOM 2343 C C . ALA B 1 120 ? -2.689 21.094 5.18 1 94.62 120 ALA B C 1
ATOM 2345 O O . ALA B 1 120 ? -2.227 21.75 6.117 1 94.62 120 ALA B O 1
ATOM 2346 N N . ASP B 1 121 ? -2.139 20.016 4.746 1 93.69 121 ASP B N 1
ATOM 2347 C CA . ASP B 1 121 ? -0.939 19.438 5.344 1 93.69 121 ASP B CA 1
ATOM 2348 C C . ASP B 1 121 ? 0.267 20.359 5.148 1 93.69 121 ASP B C 1
ATOM 2350 O O . ASP B 1 121 ? 1.103 20.484 6.047 1 93.69 121 ASP B O 1
ATOM 2354 N N . VAL B 1 122 ? 0.349 21.109 4.039 1 90.88 122 VAL B N 1
ATOM 2355 C CA . VAL B 1 122 ? 1.549 21.875 3.758 1 90.88 122 VAL B CA 1
ATOM 2356 C C . VAL B 1 122 ? 1.24 23.375 3.887 1 90.88 122 VAL B C 1
ATOM 2358 O O . VAL B 1 122 ? 1.98 24.219 3.371 1 90.88 122 VAL B O 1
ATOM 2361 N N . SER B 1 123 ? 0.235 23.734 4.582 1 93.06 123 SER B N 1
ATOM 2362 C CA . SER B 1 123 ? -0.26 25.109 4.609 1 93.06 123 SER B CA 1
ATOM 2363 C C . SER B 1 123 ? 0.482 25.938 5.648 1 93.06 123 SER B C 1
ATOM 2365 O O . SER B 1 123 ? 0.209 27.141 5.805 1 93.06 123 SER B O 1
ATOM 2367 N N . ASN B 1 124 ? 1.385 25.406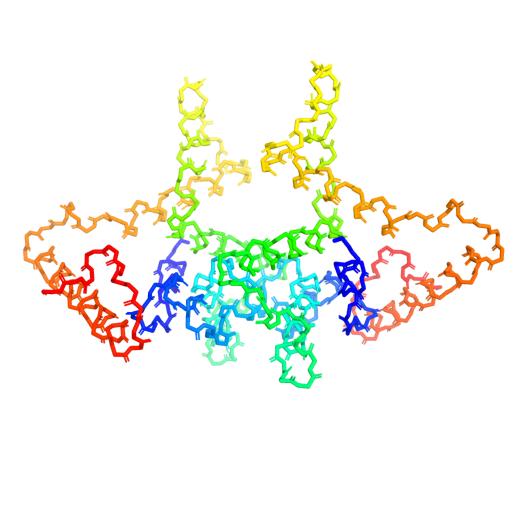 6.301 1 92.56 124 ASN B N 1
ATOM 2368 C CA . ASN B 1 124 ? 2.039 26.078 7.418 1 92.56 124 ASN B CA 1
ATOM 2369 C C . ASN B 1 124 ? 2.605 27.438 7.008 1 92.56 124 ASN B C 1
ATOM 2371 O O . ASN B 1 124 ? 2.445 28.422 7.727 1 92.56 124 ASN B O 1
ATOM 2375 N N . PRO B 1 125 ? 3.258 27.594 5.883 1 93.56 125 PRO B N 1
ATOM 2376 C CA . PRO B 1 125 ? 3.859 28.859 5.5 1 93.56 125 PRO B CA 1
ATOM 2377 C C . PRO B 1 125 ? 2.82 29.969 5.289 1 93.56 125 PRO B C 1
ATOM 2379 O O . PRO B 1 125 ? 3.17 31.141 5.219 1 93.56 125 PRO B O 1
ATOM 2382 N N . THR B 1 126 ? 1.622 29.625 5.152 1 94.94 126 THR B N 1
ATOM 2383 C CA . THR B 1 126 ? 0.583 30.625 4.898 1 94.94 126 THR B CA 1
ATOM 2384 C C . THR B 1 126 ? -0.052 31.094 6.207 1 94.94 126 THR B C 1
ATOM 2386 O O . THR B 1 126 ? -0.896 31.984 6.207 1 94.94 126 THR B O 1
ATOM 2389 N N . LYS B 1 127 ? 0.321 30.516 7.309 1 94.88 127 LYS B N 1
ATOM 2390 C CA . LYS B 1 127 ? -0.242 30.859 8.609 1 94.88 127 LYS B CA 1
ATOM 2391 C C . LYS B 1 127 ? 0.367 32.156 9.148 1 94.88 127 LYS B C 1
ATOM 2393 O O . LYS B 1 127 ? 1.388 32.625 8.641 1 94.88 127 LYS B O 1
ATOM 2398 N N . ALA B 1 128 ? -0.335 32.688 10.188 1 96.94 128 ALA B N 1
ATOM 2399 C CA . ALA B 1 128 ? 0.215 33.875 10.859 1 96.94 128 ALA B CA 1
ATOM 2400 C C . ALA B 1 128 ? 1.583 33.562 11.461 1 96.94 128 ALA B C 1
ATOM 2402 O O . ALA B 1 128 ? 1.829 32.469 11.93 1 96.94 128 ALA B O 1
ATOM 2403 N N . TRP B 1 129 ? 2.408 34.562 11.5 1 96.44 129 TRP B N 1
ATOM 2404 C CA . TRP B 1 129 ? 3.822 34.438 11.836 1 96.44 129 TRP B CA 1
ATOM 2405 C C . TRP B 1 129 ? 3.998 33.719 13.172 1 96.44 129 TRP B C 1
ATOM 2407 O O . TRP B 1 129 ? 4.801 32.812 13.289 1 96.44 129 TRP B O 1
ATOM 2417 N N . PRO B 1 130 ? 3.215 34.125 14.203 1 96.94 130 PRO B N 1
ATOM 2418 C CA . PRO B 1 130 ? 3.432 33.438 15.484 1 96.94 130 PRO B CA 1
ATOM 2419 C C . PRO B 1 130 ? 3.201 31.938 15.414 1 96.94 130 PRO B C 1
ATOM 2421 O O . PRO B 1 130 ? 3.93 31.172 16.047 1 96.94 130 PRO B O 1
ATOM 2424 N N . LEU B 1 131 ? 2.234 31.531 14.641 1 96.06 131 LEU B N 1
ATOM 2425 C CA . LEU B 1 131 ? 1.942 30.109 14.484 1 96.06 131 LEU B CA 1
ATOM 2426 C C . LEU B 1 131 ? 2.971 29.453 13.578 1 96.06 131 LEU B C 1
ATOM 2428 O O . LEU B 1 131 ? 3.447 28.344 13.883 1 96.06 131 LEU B O 1
ATOM 2432 N N . TYR B 1 132 ? 3.254 30.109 12.477 1 96.5 132 TYR B N 1
ATOM 2433 C CA . TYR B 1 132 ? 4.242 29.578 11.547 1 96.5 132 TYR B CA 1
ATOM 2434 C C . TYR B 1 132 ? 5.586 29.375 12.227 1 96.5 132 TYR B C 1
ATOM 2436 O O . TYR B 1 132 ? 6.223 28.328 12.062 1 96.5 132 TYR B O 1
ATOM 2444 N N . GLN B 1 133 ? 5.984 30.344 12.961 1 97.06 133 GLN B N 1
ATOM 2445 C CA . GLN B 1 133 ? 7.273 30.281 13.648 1 97.06 133 GLN B CA 1
ATOM 2446 C C . GLN B 1 133 ? 7.332 29.094 14.602 1 97.06 133 GLN B C 1
ATOM 2448 O O . GLN B 1 133 ? 8.352 28.406 14.688 1 97.06 133 GLN B O 1
ATOM 2453 N N . GLU B 1 134 ? 6.258 28.891 15.359 1 96.56 134 GLU B N 1
ATOM 2454 C CA . GLU B 1 134 ? 6.203 27.766 16.281 1 96.56 134 GLU B CA 1
ATOM 2455 C C . GLU B 1 134 ? 6.336 26.438 15.547 1 96.56 134 GLU B C 1
ATOM 2457 O O . GLU B 1 134 ? 7.129 25.578 15.938 1 96.56 134 GLU B O 1
ATOM 2462 N N . TRP B 1 135 ? 5.566 26.266 14.508 1 94.94 135 TRP B N 1
ATOM 2463 C CA . TRP B 1 135 ? 5.547 25.016 13.766 1 94.94 135 TRP B CA 1
ATOM 2464 C C . TRP B 1 135 ? 6.887 24.766 13.07 1 94.94 135 TRP B C 1
ATOM 2466 O O . TRP B 1 135 ? 7.391 23.641 13.062 1 94.94 135 TRP B O 1
ATOM 2476 N N . ILE B 1 136 ? 7.461 25.797 12.508 1 95.75 136 ILE B N 1
ATOM 2477 C CA . ILE B 1 136 ? 8.711 25.625 11.773 1 95.75 136 ILE B CA 1
ATOM 2478 C C . ILE B 1 136 ? 9.844 25.297 12.742 1 95.75 136 ILE B C 1
ATOM 2480 O O . ILE B 1 136 ? 10.758 24.547 12.406 1 95.75 136 ILE B O 1
ATOM 2484 N N . THR B 1 137 ? 9.836 25.891 13.891 1 96.75 137 THR B N 1
ATOM 2485 C CA . THR B 1 137 ? 10.836 25.562 14.906 1 96.75 137 THR B CA 1
ATOM 2486 C C . THR B 1 137 ? 10.75 24.094 15.305 1 96.75 137 THR B C 1
ATOM 2488 O O . THR B 1 137 ? 11.773 23.406 15.383 1 96.75 137 THR B O 1
ATOM 2491 N N . ARG B 1 138 ? 9.539 23.594 15.492 1 95.62 138 ARG B N 1
ATOM 2492 C CA . ARG B 1 138 ? 9.328 22.219 15.914 1 95.62 138 ARG B CA 1
ATOM 2493 C C . ARG B 1 138 ? 9.758 21.234 14.828 1 95.62 138 ARG B C 1
ATOM 2495 O O . ARG B 1 138 ? 10.406 20.234 15.109 1 95.62 138 ARG B O 1
ATOM 2502 N N . ILE B 1 139 ? 9.414 21.5 13.625 1 95.06 139 ILE B N 1
ATOM 2503 C CA . ILE B 1 139 ? 9.742 20.578 12.531 1 95.06 139 ILE B CA 1
ATOM 2504 C C . ILE B 1 139 ? 11.242 20.609 12.273 1 95.06 139 ILE B C 1
ATOM 2506 O O . ILE B 1 139 ? 11.844 19.578 11.961 1 95.06 139 ILE B O 1
ATOM 2510 N N . THR B 1 140 ? 11.82 21.812 12.352 1 96.44 140 THR B N 1
ATOM 2511 C CA . THR B 1 140 ? 13.266 21.922 12.188 1 96.44 140 THR B CA 1
ATOM 2512 C C . THR B 1 140 ? 14 21.109 13.25 1 96.44 140 THR B C 1
ATOM 2514 O O . THR B 1 140 ? 14.961 20.406 12.938 1 96.44 140 THR B O 1
ATOM 2517 N N . GLU B 1 141 ? 13.484 21.188 14.438 1 97.44 141 GLU B N 1
ATOM 2518 C CA . GLU B 1 141 ? 14.07 20.391 15.508 1 97.44 141 GLU B CA 1
ATOM 2519 C C . GLU B 1 141 ? 13.93 18.891 15.227 1 97.44 141 GLU B C 1
ATOM 2521 O O . GLU B 1 141 ? 14.844 18.109 15.492 1 97.44 141 GLU B O 1
ATOM 2526 N N . GLU B 1 142 ? 12.852 18.516 14.742 1 96.62 142 GLU B N 1
ATOM 2527 C CA . GLU B 1 142 ? 12.625 17.125 14.367 1 96.62 142 GLU B CA 1
ATOM 2528 C C . GLU B 1 142 ? 13.617 16.656 13.305 1 96.62 142 GLU B C 1
ATOM 2530 O O . GLU B 1 142 ? 14.156 15.555 13.383 1 96.62 142 GLU B O 1
ATOM 2535 N N . PHE B 1 143 ? 13.82 17.516 12.336 1 97.38 143 PHE B N 1
ATOM 2536 C CA . PHE B 1 143 ? 14.781 17.203 11.281 1 97.38 143 PHE B CA 1
ATOM 2537 C C . PHE B 1 143 ? 16.188 17.047 11.844 1 97.38 143 PHE B C 1
ATOM 2539 O O . PHE B 1 143 ? 16.891 16.109 11.5 1 97.38 143 PHE B O 1
ATOM 2546 N N . PHE B 1 144 ? 16.516 17.938 12.758 1 98.19 144 PHE B N 1
ATOM 2547 C CA . PHE B 1 144 ? 17.828 17.891 13.367 1 98.19 144 PHE B CA 1
ATOM 2548 C C . PHE B 1 144 ? 18 16.641 14.219 1 98.19 144 PHE B C 1
ATOM 2550 O O . PHE B 1 144 ? 19.047 16.016 14.211 1 98.19 144 PHE B O 1
ATOM 2557 N N . ASN B 1 145 ? 16.953 16.328 14.938 1 98.31 145 ASN B N 1
ATOM 2558 C CA . ASN B 1 145 ? 16.984 15.102 15.727 1 98.31 145 ASN B CA 1
ATOM 2559 C C . ASN B 1 145 ? 17.203 13.875 14.844 1 98.31 145 ASN B C 1
ATOM 2561 O O . ASN B 1 145 ? 17.953 12.969 15.203 1 98.31 145 ASN B O 1
ATOM 2565 N N . GLN B 1 146 ? 16.516 13.812 13.703 1 98.25 146 GLN B N 1
ATOM 2566 C CA . GLN B 1 146 ? 16.75 12.727 12.75 1 98.25 146 GLN B CA 1
ATOM 2567 C C . GLN B 1 146 ? 18.188 12.734 12.25 1 98.25 146 GLN B C 1
ATOM 2569 O O . GLN B 1 146 ? 18.812 11.68 12.125 1 98.25 146 GLN B O 1
ATOM 2574 N N . GLY B 1 147 ? 18.688 13.898 11.922 1 98.31 147 GLY B N 1
ATOM 2575 C CA . GLY B 1 147 ? 20.062 14.016 11.492 1 98.31 147 GLY B CA 1
ATOM 2576 C C . GLY B 1 147 ? 21.062 13.477 12.508 1 98.31 147 GLY B C 1
ATOM 2577 O O . GLY B 1 147 ? 22.016 12.797 12.148 1 98.31 147 GLY B O 1
ATOM 2578 N N . ASP B 1 148 ? 20.844 13.789 13.766 1 98.38 148 ASP B N 1
ATOM 2579 C CA . ASP B 1 148 ? 21.703 13.273 14.836 1 98.38 148 ASP B CA 1
ATOM 2580 C C . ASP B 1 148 ? 21.703 11.742 14.852 1 98.38 148 ASP B C 1
ATOM 2582 O O . ASP B 1 148 ? 22.734 11.117 15.039 1 98.38 148 ASP B O 1
ATOM 2586 N N . ARG B 1 149 ? 20.578 11.156 14.695 1 97.94 149 ARG B N 1
ATOM 2587 C CA . ARG B 1 149 ? 20.453 9.703 14.648 1 97.94 149 ARG B CA 1
ATOM 2588 C C . ARG B 1 149 ? 21.156 9.133 13.422 1 97.94 149 ARG B C 1
ATOM 2590 O O . ARG B 1 149 ? 21.812 8.094 13.508 1 97.94 149 ARG B O 1
ATOM 2597 N N . GLU B 1 150 ? 20.922 9.812 12.289 1 97.88 150 GLU B N 1
ATOM 2598 C CA . GLU B 1 150 ? 21.594 9.391 11.07 1 97.88 150 GLU B CA 1
ATOM 2599 C C . GLU B 1 150 ? 23.109 9.398 11.25 1 97.88 150 GLU B C 1
ATOM 2601 O O . GLU B 1 150 ? 23.797 8.438 10.891 1 97.88 150 GLU B O 1
ATOM 2606 N N . SER B 1 151 ? 23.609 10.477 11.836 1 97.69 151 SER B N 1
ATOM 2607 C CA . SER B 1 151 ? 25.031 10.594 12.094 1 97.69 151 SER B CA 1
ATOM 2608 C C . SER B 1 151 ? 25.531 9.477 13.008 1 97.69 151 SER B C 1
ATOM 2610 O O . SER B 1 151 ? 26.562 8.875 12.75 1 97.69 151 SER B O 1
ATOM 2612 N N . ALA B 1 152 ? 24.812 9.188 13.992 1 97.81 152 ALA B N 1
ATOM 2613 C CA . ALA B 1 152 ? 25.172 8.156 14.961 1 97.81 152 ALA B CA 1
ATOM 2614 C C . ALA B 1 152 ? 25.234 6.777 14.297 1 97.81 152 ALA B C 1
ATOM 2616 O O . ALA B 1 152 ? 26.016 5.918 14.711 1 97.81 152 ALA B O 1
ATOM 2617 N N . LEU B 1 153 ? 24.453 6.555 13.305 1 96.5 153 LEU B N 1
ATOM 2618 C CA . LEU B 1 153 ? 24.359 5.262 12.633 1 96.5 153 LEU B CA 1
ATOM 2619 C C . LEU B 1 153 ? 25.297 5.203 11.438 1 96.5 153 LEU B C 1
ATOM 2621 O O . LEU B 1 153 ? 25.344 4.203 10.719 1 96.5 153 LEU B O 1
ATOM 2625 N N . GLY B 1 154 ? 25.984 6.332 11.18 1 96.44 154 GLY B N 1
ATOM 2626 C CA . GLY B 1 154 ? 26.906 6.383 10.07 1 96.44 154 GLY B CA 1
ATOM 2627 C C . GLY B 1 154 ? 26.219 6.535 8.727 1 96.44 154 GLY B C 1
ATOM 2628 O O . GLY B 1 154 ? 26.766 6.117 7.695 1 96.44 154 GLY B O 1
ATOM 2629 N N . LEU B 1 155 ? 25.062 7.07 8.711 1 95.56 155 LEU B N 1
ATOM 2630 C CA . LEU B 1 155 ? 24.297 7.312 7.492 1 95.56 155 LEU B CA 1
ATOM 2631 C C . LEU B 1 155 ? 24.516 8.734 6.992 1 95.56 155 LEU B C 1
ATOM 2633 O O . LEU B 1 155 ? 24.812 9.641 7.781 1 95.56 155 LEU B O 1
ATOM 2637 N N . PRO B 1 156 ? 24.391 8.852 5.617 1 95.5 156 PRO B N 1
ATOM 2638 C CA . PRO B 1 156 ? 24.406 10.234 5.137 1 95.5 156 PRO B CA 1
ATOM 2639 C C . PRO B 1 156 ? 23.203 11.039 5.645 1 95.5 156 PRO B C 1
ATOM 2641 O O . PRO B 1 156 ? 22.125 10.484 5.855 1 95.5 156 PRO B O 1
ATOM 2644 N N . PHE B 1 157 ? 23.375 12.344 5.824 1 96.81 157 PHE B N 1
ATOM 2645 C CA . PHE B 1 157 ? 22.297 13.219 6.27 1 96.81 157 PHE B CA 1
ATOM 2646 C C . PHE B 1 157 ? 21.234 13.352 5.188 1 96.81 157 PHE B C 1
ATOM 2648 O O . PHE B 1 157 ? 21.547 13.578 4.016 1 96.81 157 PHE B O 1
ATOM 2655 N N . SER B 1 158 ? 20 13.18 5.633 1 96.19 158 SER B N 1
ATOM 2656 C CA . SER B 1 158 ? 18.891 13.555 4.762 1 96.19 158 SER B CA 1
ATOM 2657 C C . SER B 1 158 ? 18.812 15.07 4.582 1 96.19 158 SER B C 1
ATOM 2659 O O . SER B 1 158 ? 19.359 15.82 5.383 1 96.19 158 SER B O 1
ATOM 2661 N N . PRO B 1 159 ? 18.156 15.453 3.518 1 93.12 159 PRO B N 1
ATOM 2662 C CA . PRO B 1 159 ? 18.016 16.891 3.312 1 93.12 159 PRO B CA 1
ATOM 2663 C C . PRO B 1 159 ? 17.438 17.609 4.531 1 93.12 159 PRO B C 1
ATOM 2665 O O . PRO B 1 159 ? 16.453 17.141 5.117 1 93.12 159 PRO B O 1
ATOM 2668 N N . TYR B 1 160 ? 18.078 18.734 4.977 1 93.25 160 TYR B N 1
ATOM 2669 C CA . TYR B 1 160 ? 17.625 19.672 6.008 1 93.25 160 TYR B CA 1
ATOM 2670 C C . TYR B 1 160 ? 17.828 19.078 7.398 1 93.25 160 TYR B C 1
ATOM 2672 O O . TYR B 1 160 ? 17.406 19.672 8.398 1 93.25 160 TYR B O 1
ATOM 2680 N N . CYS B 1 161 ? 18.484 17.891 7.422 1 97 161 CYS B N 1
ATOM 2681 C CA . CYS B 1 161 ? 18.594 17.234 8.711 1 97 161 CYS B CA 1
ATOM 2682 C C . CYS B 1 161 ? 19.969 17.484 9.336 1 97 161 CYS B C 1
ATOM 2684 O O . CYS B 1 161 ? 20.219 17.062 10.469 1 97 161 CYS B O 1
ATOM 2686 N N . ASN B 1 162 ? 20.828 18.094 8.562 1 95.25 162 ASN B N 1
ATOM 2687 C CA . ASN B 1 162 ? 22.141 18.438 9.086 1 95.25 162 ASN B CA 1
ATOM 2688 C C . ASN B 1 162 ? 22.141 19.781 9.805 1 95.25 162 ASN B C 1
ATOM 2690 O O . ASN B 1 162 ? 21.828 20.812 9.203 1 95.25 162 ASN B O 1
ATOM 2694 N N . ARG B 1 163 ? 22.422 19.766 11.109 1 90.06 163 ARG B N 1
ATOM 2695 C CA . ARG B 1 163 ? 22.422 21.031 11.828 1 90.06 163 ARG B CA 1
ATOM 2696 C C . ARG B 1 163 ? 23.812 21.641 11.852 1 90.06 163 ARG B C 1
ATOM 2698 O O . ARG B 1 163 ? 24.812 20.938 11.797 1 90.06 163 ARG B O 1
#

Organism: Batrachochytrium dendrobatidis (strain JAM81 / FGSC 10211) (NCBI:txid684364)

pLDDT: mean 93.42, std 5.18, range [70.56, 98.62]

InterPro domains:
  IPR002073 3'5'-cyclic nucleotide phosphodiesterase, catalytic domain [PF00233] (1-163)
  IPR002073 3'5'-cyclic nucleotide phosphodiesterase, catalytic domain [PS51845] (1-163)
  IPR003607 HD/PDEase domain [cd00077] (1-144)
  IPR023088 3'5'-cyclic nucleotide phosphodiesterase [PR00387] (8-23)
  IPR023088 3'5'-cyclic nucleotide phosphodiesterase [PR00387] (35-51)
  IPR023088 3'5'-cyclic nucleotide phosphodiesterase [PR00387] (117-130)
  IPR023088 3'5'-cyclic nucleotide phosphodiesterase [PR00387] (134-150)
  IPR023174 3'5'-cyclic nucleotide phosphodiesterase, conserved site [PS00126] (8-19)
  IPR036971 3'5'-cyclic nucleotide phosphodiesterase, catalytic domain superfamily [G3DSA:1.10.1300.10] (1-163)

Sequence (326 aa):
MYLAALIHDYDHPGVSNNFLIQTNDRLAMLYNDKSILENHHCSAAFNVLIQPKNHFLESLDRKPYKLFRANVVEMVLATDLTQHFSLLTTFKKKVNAFEWFILDWKDDRLTLMQMLMKCADVSNPTKAWPLYQEWITRITEEFFNQGDRESALGLPFSPYCNRMYLAALIHDYDHPGVSNNFLIQTNDRLAMLYNDKSILENHHCSAAFNVLIQPKNHFLESLDRKPYKLFRANVVEMVLATDLTQHFSLLTTFKKKVNAFEWFILDWKDDRLTLMQMLMKCADVSNPTKAWPLYQEWITRITEEFFNQGDRESALGLPFSPYCNR

Secondary structure (DSSP, 8-state):
-HHHHHHTTTT--SS-HHHHHHTT-HHHHHTTTSSHHHHHHHHHHHHHHTSGGG-TTTTS-HHHHHHHHHHHHHHHHTTSGGGHHHHHHHHHHHHHTTPPP-TTSHHHHHHHHHHHHHHHHT-GGGS-HHHHHHHHHHHHHHHHHHHHHHHHTTPPPPTT---/-HHHHHHTTTT--SS-HHHHHHTT-HHHHHTTTSSHHHHHHHHHHHHHHTSGGG-TTTTS-HHHHHHHHHHHHHHHHTTSGGGHHHHHHHHHHHHHTTPPP-TTSHHHHHHHHHHHHHHHHT-GGGS-HHHHHHHHHHHHHHHHHHHHHHHHTTPPPPTT---

Foldseek 3Di:
DVVLLVQLQPPPPLDDLVLCVVVVHPQCVVVVSALSRLVVSLVVVVVVCPPPVNPPVVVDDPVVVVLVSVLSSLLSSLLPVVCVVVLVVVVVVCVVVVHDQDCVDPVSVSSVSNVVSNCVNPVLVVDDPVSSVVVVVVSLVSLCVSQVVCVVVVHDRDPSNHD/DVVLLVQLQPPPPLDDLVLCVVVVHPQCVVVVSALSRLVVSLVVVVVVCPPPVNPPVVVDDPVVVVLVSVLSSLLSSLLPVVCVVVLVVVVVVCVVVVHDQDCVDPVSVSSVSNVVSNCVNPVLVVDDPVSSVVVVVVSLVSLCVSQVVCVVVVHDRDPSNHD

Radius of gyration: 22.11 Å; Cα contacts (8 Å, |Δi|>4): 328; chain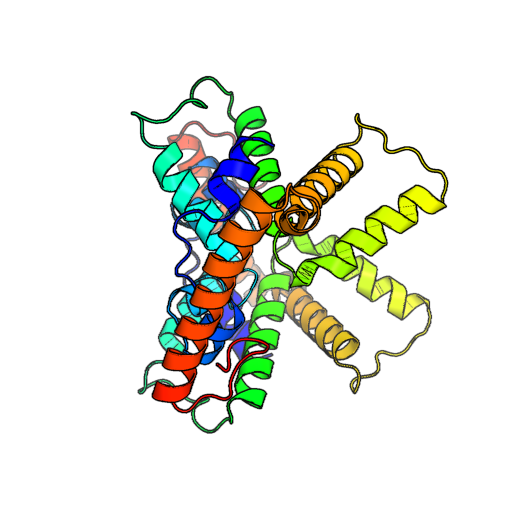s: 2; bounding box: 51×68×55 Å

Nearest PDB structures (foldseek):
  7l29-assembly1_A  TM=9.744E-01  e=3.273E-11  Homo sapiens
  7ysx-assembly1_B  TM=9.438E-01  e=1.090E-11  Homo sapiens
  5jo3-assembly1_B  TM=9.229E-01  e=6.912E-10  Homo sapiens
  1tbf-assembly1_A  TM=9.263E-01  e=1.198E-09  Homo sapiens
  7d7p-assembly1_A-2  TM=9.442E-01  e=1.700E-09  Salpingoeca rosetta